Protein AF-A0A7K0A874-F1 (afdb_monomer_lite)

pLDDT: mean 78.58, std 19.66, range [25.02, 97.44]

Secondary structure (DSSP, 8-state):
-PPPPPP---TT-----BSS--GGGEEEPPHHHHHHHHHHHHHH--S-GGGGGSHHHHHHHHHHHHHH-THHHHHHHHHHHHHHSTTSEEEEEEE--SSHHHHHHHHHTTTS-----S--TT--SSPPP-HHHHTSSS-GGGG-SS--TTTTSSS--SEEEEEESS--TTSTT---B--HHHHHHHHHTS-HHHHHHHHSEEEEEPPGGGT--EEEEESB-SS-B---HHHHHHHTTTHHHHTTS-PPPPP---EEEEEEE-S--TTS-PPPPP-

Foldseek 3Di:
DDDDDDPDPPPPPDQPWPLDDDVLQEAEADPVRLVLLVQLLVVLVPDDQVVLQDLVSLVSLLVRSCVSPVCVVVVLVSNVVSLVDPLNEHEYEAHDPPPQSSSQSSSVSNVHRQDFDLPDPPTGSDDDDDLVVCCPDPPNVVVDDDFFAQLLALARDQEDEAEPPDQDPVNSPRDIDDGLVSVVVVLVPDDPVSVCQQQFFAWFWHDVSNVTDTATAHQDDPAAGHDDPVRRVVHVVVVVPRVPDDHGDYGHRYHYYYYYHYPPVVPPPDDDDDD

Structure (mmCIF, N/CA/C/O backbone):
data_AF-A0A7K0A874-F1
#
_entry.id   AF-A0A7K0A874-F1
#
loop_
_atom_site.group_PDB
_atom_site.id
_atom_site.type_symbol
_atom_site.label_atom_id
_atom_site.label_alt_id
_atom_site.label_comp_id
_atom_site.label_asym_id
_atom_site.label_entity_id
_atom_site.label_seq_id
_atom_site.pdbx_PDB_ins_code
_atom_site.Cartn_x
_atom_site.Cartn_y
_atom_site.Cartn_z
_atom_site.occupancy
_atom_site.B_iso_or_equiv
_atom_site.auth_seq_id
_atom_site.auth_comp_id
_atom_site.auth_asym_id
_atom_site.auth_atom_id
_atom_site.pdbx_PDB_model_num
ATOM 1 N N . MET A 1 1 ? 9.079 5.389 -56.183 1.00 40.81 1 MET A N 1
ATOM 2 C CA . MET A 1 1 ? 9.251 4.825 -54.828 1.00 40.81 1 MET A CA 1
ATOM 3 C C . MET A 1 1 ? 8.098 5.329 -53.981 1.00 40.81 1 MET A C 1
ATOM 5 O O . MET A 1 1 ? 8.081 6.505 -53.649 1.00 40.81 1 MET A O 1
ATOM 9 N N . GLY A 1 2 ? 7.078 4.495 -53.772 1.00 34.38 2 GLY A N 1
ATOM 10 C CA . GLY A 1 2 ? 5.911 4.854 -52.966 1.00 34.38 2 GLY A CA 1
ATOM 11 C C . GLY A 1 2 ? 6.242 4.700 -51.488 1.00 34.38 2 GLY A C 1
ATOM 12 O O . GLY A 1 2 ? 6.658 3.626 -51.060 1.00 34.38 2 GLY A O 1
ATOM 13 N N . SER A 1 3 ? 6.103 5.780 -50.728 1.00 35.91 3 SER A N 1
ATOM 14 C CA . SER A 1 3 ? 6.163 5.770 -49.271 1.00 35.91 3 SER A CA 1
ATOM 15 C C . SER A 1 3 ? 5.008 4.926 -48.734 1.00 35.91 3 SER A C 1
ATOM 17 O O . SER A 1 3 ? 3.841 5.229 -48.978 1.00 35.91 3 SER A O 1
ATOM 19 N N . ALA A 1 4 ? 5.338 3.851 -48.017 1.00 35.78 4 ALA A N 1
ATOM 20 C CA . ALA A 1 4 ? 4.345 3.063 -47.303 1.00 35.78 4 ALA A CA 1
ATOM 21 C C . ALA A 1 4 ? 3.602 3.965 -46.295 1.00 35.78 4 ALA A C 1
ATOM 23 O O . ALA A 1 4 ? 4.247 4.775 -45.617 1.00 35.78 4 ALA A O 1
ATOM 24 N N . PRO A 1 5 ? 2.267 3.863 -46.192 1.00 37.59 5 PRO A N 1
ATOM 25 C CA . PRO A 1 5 ? 1.508 4.644 -45.228 1.00 37.59 5 PRO A CA 1
ATOM 26 C C . PRO A 1 5 ? 1.937 4.256 -43.810 1.00 37.59 5 PRO A C 1
ATOM 28 O O . PRO A 1 5 ? 2.033 3.073 -43.477 1.00 37.59 5 PRO A O 1
ATOM 31 N N . ARG A 1 6 ? 2.212 5.262 -42.970 1.00 38.50 6 ARG A N 1
ATOM 32 C CA . ARG A 1 6 ? 2.408 5.045 -41.532 1.00 38.50 6 ARG A CA 1
ATOM 33 C C . ARG A 1 6 ? 1.126 4.429 -40.957 1.00 38.50 6 ARG A C 1
ATOM 35 O O . ARG A 1 6 ? 0.046 4.901 -41.320 1.00 38.50 6 ARG A O 1
ATOM 42 N N . PRO A 1 7 ? 1.222 3.432 -40.061 1.00 39.47 7 PRO A N 1
ATOM 43 C CA . PRO A 1 7 ? 0.064 2.975 -39.313 1.00 39.47 7 PRO A CA 1
ATOM 44 C C . PRO A 1 7 ? -0.534 4.183 -38.590 1.00 39.47 7 PRO A C 1
ATOM 46 O O . PRO A 1 7 ? 0.177 4.899 -37.883 1.00 39.47 7 PRO A O 1
ATOM 49 N N . GLN A 1 8 ? -1.820 4.444 -38.813 1.00 39.00 8 GLN A N 1
ATOM 50 C CA . GLN A 1 8 ? -2.578 5.317 -37.931 1.00 39.00 8 GLN A CA 1
ATOM 51 C C . GLN A 1 8 ? -2.588 4.640 -36.563 1.00 39.00 8 GLN A C 1
ATOM 53 O O . GLN A 1 8 ? -3.232 3.607 -36.389 1.00 39.00 8 GLN A O 1
ATOM 58 N N . ASP A 1 9 ? -1.834 5.198 -35.617 1.00 39.25 9 ASP A N 1
ATOM 59 C CA . ASP A 1 9 ? -2.000 4.883 -34.206 1.00 39.25 9 ASP A CA 1
ATOM 60 C C . ASP A 1 9 ? -3.463 5.157 -33.859 1.00 39.25 9 ASP A C 1
ATOM 62 O O . ASP A 1 9 ? -3.910 6.308 -33.843 1.00 39.25 9 ASP A O 1
ATOM 66 N N . ASP A 1 10 ? -4.216 4.092 -33.599 1.00 41.66 10 ASP A N 1
ATOM 67 C CA . ASP A 1 10 ? -5.545 4.165 -33.009 1.00 41.66 10 ASP A CA 1
ATOM 68 C C . ASP A 1 10 ? -5.386 4.589 -31.539 1.00 41.66 10 ASP A C 1
ATOM 70 O O . ASP A 1 10 ? -5.528 3.818 -30.589 1.00 41.66 10 ASP A O 1
ATOM 74 N N . ALA A 1 11 ? -5.002 5.853 -31.351 1.00 43.19 11 ALA A N 1
ATOM 75 C CA . ALA A 1 11 ? -4.746 6.517 -30.077 1.00 43.19 11 ALA A CA 1
ATOM 76 C C . ALA A 1 11 ? -6.031 6.737 -29.250 1.00 43.19 11 ALA A C 1
ATOM 78 O O . ALA A 1 11 ? -6.044 7.524 -28.304 1.00 43.19 11 ALA A O 1
ATOM 79 N N . SER A 1 12 ? -7.131 6.067 -29.604 1.00 41.56 12 SER A N 1
ATOM 80 C CA . SER A 1 12 ? -8.460 6.302 -29.045 1.00 41.56 12 SER A CA 1
ATOM 81 C C . SER A 1 12 ? -8.854 5.324 -27.932 1.00 41.56 12 SER A C 1
ATOM 83 O O . SER A 1 12 ? -9.765 5.627 -27.155 1.00 41.56 12 SER A O 1
ATOM 85 N N . LYS A 1 13 ? -8.150 4.193 -27.767 1.00 45.38 13 LYS A N 1
ATOM 86 C CA . LYS A 1 13 ? -8.376 3.302 -26.618 1.00 45.38 13 LYS A CA 1
ATOM 87 C C . LYS A 1 13 ? -7.769 3.911 -25.358 1.00 45.38 13 LYS A C 1
ATOM 89 O O . LYS A 1 13 ? -6.614 3.668 -25.010 1.00 45.38 13 LYS A O 1
ATOM 94 N N . LYS A 1 14 ? -8.575 4.727 -24.674 1.00 51.47 14 LYS A N 1
ATOM 95 C CA . LYS A 1 14 ? -8.302 5.200 -23.314 1.00 51.47 14 LYS A CA 1
ATOM 96 C C . LYS A 1 14 ? -7.991 3.987 -22.438 1.00 51.47 14 LYS A C 1
ATOM 98 O O . LYS A 1 14 ? -8.810 3.076 -22.339 1.00 51.47 14 LYS A O 1
ATOM 103 N N . VAL A 1 15 ? -6.814 3.985 -21.817 1.00 53.56 15 VAL A N 1
ATOM 104 C CA . VAL A 1 15 ? -6.467 3.002 -20.785 1.00 53.56 15 VAL A CA 1
ATOM 105 C C . VAL A 1 15 ? -7.538 3.098 -19.691 1.00 53.56 15 VAL A C 1
ATOM 107 O O . VAL A 1 15 ? -7.805 4.216 -19.234 1.00 53.56 15 VAL A O 1
ATOM 110 N N . PRO A 1 16 ? -8.187 1.990 -19.292 1.00 55.62 16 PRO A N 1
ATOM 111 C CA . PRO A 1 16 ? -9.189 2.016 -18.239 1.00 55.62 16 PRO A CA 1
ATOM 112 C C . PRO A 1 16 ? -8.490 2.285 -16.905 1.00 55.62 16 PRO A C 1
ATOM 114 O O . PRO A 1 16 ? -8.049 1.375 -16.210 1.00 55.62 16 PRO A O 1
ATOM 117 N N . VAL A 1 17 ? -8.352 3.561 -16.553 1.00 58.50 17 VAL A N 1
ATOM 118 C CA . VAL A 1 17 ? -7.955 3.954 -15.203 1.00 58.50 17 VAL A CA 1
ATOM 119 C C . VAL A 1 17 ? -9.124 3.620 -14.286 1.00 58.50 17 VAL A C 1
ATOM 121 O O . VAL A 1 17 ? -10.239 4.113 -14.477 1.00 58.50 17 VAL A O 1
ATOM 124 N N . VAL A 1 18 ? -8.883 2.765 -13.296 1.00 59.50 18 VAL A N 1
ATOM 125 C CA . VAL A 1 18 ? -9.916 2.361 -12.346 1.00 59.50 18 VAL A CA 1
ATOM 126 C C . VAL A 1 18 ? -10.142 3.521 -11.379 1.00 59.50 18 VAL A C 1
ATOM 128 O O . VAL A 1 18 ? -9.314 3.820 -10.520 1.00 59.50 18 VAL A O 1
ATOM 131 N N . HIS A 1 19 ? -11.269 4.217 -11.546 1.00 64.25 19 HIS A N 1
ATOM 132 C CA . HIS A 1 19 ? -11.675 5.325 -10.671 1.00 64.25 19 HIS A CA 1
ATOM 133 C C . HIS A 1 19 ? -12.439 4.855 -9.424 1.00 64.25 19 HIS A C 1
ATOM 135 O O . HIS A 1 19 ? -12.583 5.610 -8.462 1.00 64.25 19 HIS A O 1
ATOM 141 N N . SER A 1 20 ? -12.911 3.609 -9.430 1.00 70.56 20 SER A N 1
ATOM 142 C CA . SER A 1 20 ? -13.610 2.964 -8.324 1.00 70.56 20 SER A CA 1
ATOM 143 C C . SER A 1 20 ? -13.228 1.490 -8.261 1.00 70.56 20 SER A C 1
ATOM 145 O O . SER A 1 20 ? -13.292 0.773 -9.255 1.00 70.56 20 SER A O 1
ATOM 147 N N . LEU A 1 21 ? -12.826 1.032 -7.078 1.00 81.88 21 LEU A N 1
ATOM 148 C CA . LEU A 1 21 ? -12.574 -0.386 -6.849 1.00 81.88 21 LEU A CA 1
ATOM 149 C C . LEU A 1 21 ? -13.895 -1.176 -6.867 1.00 81.88 21 LEU A C 1
ATOM 151 O O . LEU A 1 21 ? -14.927 -0.634 -6.451 1.00 81.88 21 LEU A O 1
ATOM 155 N N . PRO A 1 22 ? -13.882 -2.449 -7.307 1.00 87.12 22 PRO A N 1
ATOM 156 C CA . PRO A 1 22 ? -15.053 -3.313 -7.205 1.00 87.12 22 PRO A CA 1
ATOM 157 C C . PRO A 1 22 ? -15.471 -3.483 -5.738 1.00 87.12 22 PRO A C 1
ATOM 159 O O . PRO A 1 22 ? -14.654 -3.366 -4.825 1.00 87.12 22 PRO A O 1
ATOM 162 N N . CYS A 1 23 ? -16.744 -3.791 -5.481 1.00 87.44 23 CYS A N 1
ATOM 163 C CA . CYS A 1 23 ? -17.243 -3.977 -4.110 1.00 87.44 23 CYS A CA 1
ATOM 164 C C . CYS A 1 23 ? -16.519 -5.109 -3.355 1.00 87.44 23 CYS A C 1
ATOM 166 O O . CYS A 1 23 ? -16.387 -5.053 -2.133 1.00 87.44 23 CYS A O 1
ATOM 168 N N . THR A 1 24 ? -15.987 -6.096 -4.080 1.00 90.25 24 THR A N 1
ATOM 169 C CA . THR A 1 24 ? -15.139 -7.175 -3.552 1.00 90.25 24 THR A CA 1
ATOM 170 C C . THR A 1 24 ? -13.828 -6.658 -2.955 1.00 90.25 24 THR A C 1
ATOM 172 O O . THR A 1 24 ? -13.325 -7.237 -1.997 1.00 90.25 24 THR A O 1
ATOM 175 N N . ALA A 1 25 ? -13.335 -5.510 -3.412 1.00 92.12 25 ALA A N 1
ATOM 176 C CA . ALA A 1 25 ? -12.161 -4.827 -2.879 1.00 92.12 25 ALA A CA 1
ATOM 177 C C . ALA A 1 25 ? -12.503 -3.803 -1.778 1.00 92.12 25 ALA A C 1
ATOM 179 O O . ALA A 1 25 ? -11.631 -3.066 -1.329 1.00 92.12 25 ALA A O 1
ATOM 180 N N . VAL A 1 26 ? -13.755 -3.718 -1.310 1.00 94.38 26 VAL A N 1
ATOM 181 C CA . VAL A 1 26 ? -14.154 -2.784 -0.243 1.00 94.38 26 VAL A CA 1
ATOM 182 C C . VAL A 1 26 ? -14.598 -3.543 1.005 1.00 94.38 26 VAL A C 1
ATOM 184 O O . VAL A 1 26 ? -15.568 -4.301 0.980 1.00 94.38 26 VAL A O 1
ATOM 187 N N . ARG A 1 27 ? -13.932 -3.280 2.134 1.00 95.62 27 ARG A N 1
ATOM 188 C CA . ARG A 1 27 ? -14.343 -3.727 3.469 1.00 95.62 27 ARG A CA 1
ATOM 189 C C . ARG A 1 27 ? -14.958 -2.560 4.233 1.00 95.62 27 ARG A C 1
ATOM 191 O O . ARG A 1 27 ? -14.265 -1.637 4.652 1.00 95.62 27 ARG A O 1
ATOM 198 N N . LEU A 1 28 ? -16.275 -2.611 4.420 1.00 96.06 28 LEU A N 1
ATOM 199 C CA . LEU A 1 28 ? -17.013 -1.643 5.233 1.00 96.06 28 LEU A CA 1
ATOM 200 C C . LEU A 1 28 ? -16.916 -2.015 6.705 1.00 96.06 28 LEU A C 1
ATOM 202 O O . LEU A 1 28 ? -17.319 -3.114 7.057 1.00 96.06 28 LEU A O 1
ATOM 206 N N . VAL A 1 29 ? -16.426 -1.112 7.541 1.00 95.94 29 VAL A N 1
ATOM 207 C CA . VAL A 1 29 ? -16.307 -1.255 8.994 1.00 95.94 29 VAL A CA 1
ATOM 208 C C . VAL A 1 29 ? -17.512 -0.596 9.657 1.00 95.94 29 VAL A C 1
ATOM 210 O O . VAL A 1 29 ? -17.833 0.561 9.379 1.00 95.94 29 VAL A O 1
ATOM 213 N N . SER A 1 30 ? -18.202 -1.340 10.518 1.00 96.56 30 SER A N 1
ATOM 214 C CA . SER A 1 30 ? -19.330 -0.818 11.293 1.00 96.56 30 SER A CA 1
ATOM 215 C C . SER A 1 30 ? -18.863 0.162 12.383 1.00 96.56 30 SER A C 1
ATOM 217 O O . SER A 1 30 ? -17.713 0.094 12.813 1.00 96.56 30 SER A O 1
ATOM 219 N N . PRO A 1 31 ? -19.734 1.040 12.914 1.00 96.12 31 PRO A N 1
ATOM 220 C CA . PRO A 1 31 ? -19.351 1.956 13.996 1.00 96.12 31 PRO A CA 1
ATOM 221 C C . PRO A 1 31 ? -18.815 1.261 15.260 1.00 96.12 31 PRO A C 1
ATOM 223 O O . PRO A 1 31 ? -17.910 1.778 15.916 1.00 96.12 31 PRO A O 1
ATOM 226 N N . ALA A 1 32 ? -19.352 0.080 15.589 1.00 96.81 32 ALA A N 1
ATOM 227 C CA . ALA A 1 32 ? -18.889 -0.722 16.719 1.00 96.81 32 ALA A CA 1
ATOM 228 C C . ALA A 1 32 ? -17.480 -1.283 16.471 1.00 96.81 32 ALA A C 1
ATOM 230 O O . ALA A 1 32 ? -16.611 -1.157 17.329 1.00 96.81 32 ALA A O 1
ATOM 231 N N . GLU A 1 33 ? -17.224 -1.830 15.278 1.00 96.69 33 GLU A N 1
ATOM 232 C CA . GLU A 1 33 ? -15.880 -2.276 14.887 1.00 96.69 33 GLU A CA 1
ATOM 233 C C . GLU A 1 33 ? -14.895 -1.103 14.826 1.00 96.69 33 GLU A C 1
ATOM 235 O O . GLU A 1 33 ? -13.772 -1.229 15.292 1.00 96.69 33 GLU A O 1
ATOM 240 N N . ALA A 1 34 ? -15.306 0.054 14.303 1.00 96.00 34 ALA A N 1
ATOM 241 C CA . ALA A 1 34 ? -14.461 1.243 14.218 1.00 96.00 34 ALA A CA 1
ATOM 242 C C . ALA A 1 34 ? -14.023 1.740 15.602 1.00 96.00 34 ALA A C 1
ATOM 244 O O . ALA A 1 34 ? -12.874 2.140 15.786 1.00 96.00 34 ALA A O 1
ATOM 245 N N . THR A 1 35 ? -14.941 1.685 16.570 1.00 96.50 35 THR A N 1
ATOM 246 C CA . THR A 1 35 ? -14.675 1.981 17.981 1.00 96.50 35 THR A CA 1
ATOM 247 C C . THR A 1 35 ? -13.703 0.963 18.575 1.00 96.50 35 THR A C 1
ATOM 249 O O . THR A 1 35 ? -12.685 1.355 19.135 1.00 96.50 35 THR A O 1
ATOM 252 N N . ALA A 1 36 ? -13.947 -0.334 18.365 1.00 96.94 36 ALA A N 1
ATOM 253 C CA . ALA A 1 36 ? -13.079 -1.398 18.866 1.00 96.94 36 ALA A CA 1
ATOM 254 C C . ALA A 1 36 ? -11.660 -1.349 18.269 1.00 96.94 36 ALA A C 1
ATOM 256 O O . ALA A 1 36 ? -10.686 -1.510 18.999 1.00 96.94 36 ALA A O 1
ATOM 257 N N . VAL A 1 37 ? -11.529 -1.068 16.965 1.00 96.00 37 VAL A N 1
ATOM 258 C CA . VAL A 1 37 ? -10.237 -0.847 16.291 1.00 96.00 37 VAL A CA 1
ATOM 259 C C . VAL A 1 37 ? -9.490 0.301 16.951 1.00 96.00 37 VAL A C 1
ATOM 261 O O . VAL A 1 37 ? -8.326 0.144 17.309 1.00 96.00 37 VAL A O 1
ATOM 264 N N . ARG A 1 38 ? -10.152 1.449 17.127 1.00 96.31 38 ARG A N 1
ATOM 265 C CA . ARG A 1 38 ? -9.536 2.615 17.759 1.00 96.31 38 ARG A CA 1
ATOM 266 C C . ARG A 1 38 ? -9.059 2.283 19.173 1.00 96.31 38 ARG A C 1
ATOM 268 O O . ARG A 1 38 ? -7.917 2.586 19.501 1.00 96.31 38 ARG A O 1
ATOM 275 N N . ASP A 1 39 ? -9.910 1.671 19.990 1.00 96.94 39 ASP A N 1
ATOM 276 C CA . ASP A 1 39 ? -9.607 1.393 21.396 1.00 96.94 39 ASP A CA 1
ATOM 277 C C . ASP A 1 39 ? -8.464 0.367 21.528 1.00 96.94 39 ASP A C 1
ATOM 279 O O . ASP A 1 39 ? -7.559 0.538 22.350 1.00 96.94 39 ASP A O 1
ATOM 283 N N . ALA A 1 40 ? -8.438 -0.653 20.663 1.00 97.12 40 ALA A N 1
ATOM 284 C CA . ALA A 1 40 ? -7.335 -1.609 20.579 1.00 97.12 40 ALA A CA 1
ATOM 285 C C . ALA A 1 40 ? -6.018 -0.936 20.162 1.00 97.12 40 ALA A C 1
ATOM 287 O O . ALA A 1 40 ? -4.989 -1.145 20.806 1.00 97.12 40 ALA A O 1
ATOM 288 N N . VAL A 1 41 ? -6.044 -0.081 19.132 1.00 96.62 41 VAL A N 1
ATOM 289 C CA . VAL A 1 41 ? -4.867 0.682 18.686 1.00 96.62 41 VAL A CA 1
ATOM 290 C C . VAL A 1 41 ? -4.367 1.597 19.799 1.00 96.62 41 VAL A C 1
ATOM 292 O O . VAL A 1 41 ? -3.177 1.587 20.082 1.00 96.62 41 VAL A O 1
ATOM 295 N N . ALA A 1 42 ? -5.247 2.338 20.474 1.00 95.50 42 ALA A N 1
ATOM 296 C CA . ALA A 1 42 ? -4.865 3.221 21.578 1.00 95.50 42 ALA A CA 1
ATOM 297 C C . ALA A 1 42 ? -4.245 2.457 22.763 1.00 95.50 42 ALA A C 1
ATOM 299 O O . ALA A 1 42 ? -3.371 2.983 23.447 1.00 95.50 42 ALA A O 1
ATOM 300 N N . THR A 1 43 ? -4.675 1.213 22.986 1.00 95.94 43 THR A N 1
ATOM 301 C CA . THR A 1 43 ? -4.140 0.343 24.042 1.00 95.94 43 THR A CA 1
ATOM 302 C C . THR A 1 43 ? -2.737 -0.170 23.708 1.00 95.94 43 THR A C 1
ATOM 304 O O . THR A 1 43 ? -1.871 -0.216 24.579 1.00 95.94 43 THR A O 1
ATOM 307 N N . VAL A 1 44 ? -2.501 -0.572 22.456 1.00 95.81 44 VAL A N 1
ATOM 308 C CA . VAL A 1 44 ? -1.242 -1.211 22.033 1.00 95.81 44 VAL A CA 1
ATOM 309 C C . VAL A 1 44 ? -0.188 -0.183 21.610 1.00 95.81 44 VAL A C 1
ATOM 311 O O . VAL A 1 44 ? 1.002 -0.344 21.894 1.00 95.81 44 VAL A O 1
ATOM 314 N N . MET A 1 45 ? -0.608 0.893 20.947 1.00 94.50 45 MET A N 1
ATOM 315 C CA . MET A 1 45 ? 0.284 1.871 20.329 1.00 94.50 45 MET A CA 1
ATOM 316 C C . MET A 1 45 ? 0.614 3.013 21.292 1.00 94.50 45 MET A C 1
ATOM 318 O O . MET A 1 45 ? 0.010 4.082 21.259 1.00 94.50 45 MET A O 1
ATOM 322 N N . THR A 1 46 ? 1.578 2.769 22.180 1.00 90.56 46 THR A N 1
ATOM 323 C CA . THR A 1 46 ? 1.949 3.692 23.271 1.00 90.56 46 THR A CA 1
ATOM 324 C C . THR A 1 46 ? 3.204 4.524 22.997 1.00 90.56 46 THR A C 1
ATOM 326 O O . THR A 1 46 ? 3.623 5.309 23.850 1.00 90.56 46 THR A O 1
ATOM 329 N N . LYS A 1 47 ? 3.837 4.344 21.836 1.00 90.62 47 LYS A N 1
ATOM 330 C CA . LYS A 1 47 ? 5.105 4.981 21.455 1.00 90.62 47 LYS A CA 1
ATOM 331 C C . LYS A 1 47 ? 4.945 5.833 20.203 1.00 90.62 47 LYS A C 1
ATOM 333 O O . LYS A 1 47 ? 3.952 5.693 19.505 1.00 90.62 47 LYS A O 1
ATOM 338 N N . GLY A 1 48 ? 5.926 6.696 19.935 1.00 86.38 48 GLY A N 1
ATOM 339 C CA . GLY A 1 48 ? 6.013 7.410 18.658 1.00 86.38 48 GLY A CA 1
ATOM 340 C C . GLY A 1 48 ? 6.249 6.450 17.489 1.00 86.38 48 GLY A C 1
ATOM 341 O O . GLY A 1 48 ? 6.704 5.326 17.686 1.00 86.38 48 GLY A O 1
ATOM 342 N N . ASP A 1 49 ? 5.952 6.898 16.274 1.00 82.56 49 ASP A N 1
ATOM 343 C CA . ASP A 1 49 ? 6.087 6.113 15.043 1.00 82.56 49 ASP A CA 1
ATOM 344 C C . ASP A 1 49 ? 7.525 5.623 14.793 1.00 82.56 49 ASP A C 1
ATOM 346 O O . ASP A 1 49 ? 7.715 4.486 14.369 1.00 82.56 49 ASP A O 1
ATOM 350 N N . GLU A 1 50 ? 8.538 6.424 15.128 1.00 83.56 50 GLU A N 1
ATOM 351 C CA . GLU A 1 50 ? 9.958 6.067 14.964 1.00 83.56 50 GLU A CA 1
ATOM 352 C C . GLU A 1 50 ? 10.371 4.786 15.706 1.00 83.56 50 GLU A C 1
ATOM 354 O O . GLU A 1 50 ? 11.195 4.020 15.206 1.00 83.56 50 GLU A O 1
ATOM 359 N N . GLU A 1 51 ? 9.774 4.520 16.870 1.00 89.62 51 GLU A N 1
ATOM 360 C CA . GLU A 1 51 ? 10.049 3.327 17.687 1.00 89.62 51 GLU A CA 1
ATOM 361 C C . GLU A 1 51 ? 9.590 2.040 16.992 1.00 89.62 51 GLU A C 1
ATOM 363 O O . GLU A 1 51 ? 10.086 0.952 17.280 1.00 89.62 51 GLU A O 1
ATOM 368 N N . TYR A 1 52 ? 8.664 2.150 16.039 1.00 90.44 52 TYR A N 1
ATOM 369 C CA . TYR A 1 52 ? 8.195 1.020 15.247 1.00 90.44 52 TYR A CA 1
ATOM 370 C C . TYR A 1 52 ? 9.105 0.712 14.056 1.00 90.44 52 TYR A C 1
ATOM 372 O O . TYR A 1 52 ? 8.763 -0.156 13.264 1.00 90.44 52 TYR A O 1
ATOM 380 N N . ARG A 1 53 ? 10.284 1.342 13.938 1.00 89.94 53 ARG A N 1
ATOM 381 C CA . ARG A 1 53 ? 11.379 0.831 13.090 1.00 89.94 53 ARG A CA 1
ATOM 382 C C . ARG A 1 53 ? 11.989 -0.465 13.643 1.00 89.94 53 ARG A C 1
ATOM 384 O O . ARG A 1 53 ? 12.624 -1.201 12.894 1.00 89.94 53 ARG A O 1
ATOM 391 N N . ASP A 1 54 ? 11.822 -0.737 14.938 1.00 91.94 54 ASP A N 1
ATOM 392 C CA . ASP A 1 54 ? 12.277 -1.977 15.569 1.00 91.94 54 ASP A CA 1
ATOM 393 C C . ASP A 1 54 ? 11.319 -3.140 15.256 1.00 91.94 54 ASP A C 1
ATOM 395 O O . ASP A 1 54 ? 10.144 -3.126 15.634 1.00 91.94 54 ASP A O 1
ATOM 399 N N . LEU A 1 55 ? 11.839 -4.184 14.605 1.00 92.44 55 LEU A N 1
ATOM 400 C CA . LEU A 1 55 ? 11.085 -5.393 14.264 1.00 92.44 55 LEU A CA 1
ATOM 401 C C . LEU A 1 55 ? 10.538 -6.119 15.499 1.00 92.44 55 LEU A C 1
ATOM 403 O O . LEU A 1 55 ? 9.435 -6.666 15.448 1.00 92.44 55 LEU A O 1
ATOM 407 N N . ALA A 1 56 ? 11.251 -6.098 16.630 1.00 94.44 56 ALA A N 1
ATOM 408 C CA . ALA A 1 56 ? 10.756 -6.699 17.867 1.00 94.44 56 ALA A CA 1
ATOM 409 C C . ALA A 1 56 ? 9.490 -5.981 18.351 1.00 94.44 56 ALA A C 1
ATOM 411 O O . ALA A 1 56 ? 8.524 -6.618 18.783 1.00 94.44 56 ALA A O 1
ATOM 412 N N . ARG A 1 57 ? 9.461 -4.652 18.206 1.00 94.62 57 ARG A N 1
ATOM 413 C CA . ARG A 1 57 ? 8.293 -3.838 18.536 1.00 94.62 57 ARG A CA 1
ATOM 414 C C . ARG A 1 57 ? 7.140 -4.085 17.566 1.00 94.62 57 ARG A C 1
ATOM 416 O O . ARG A 1 57 ? 6.003 -4.218 18.015 1.00 94.62 57 ARG A O 1
ATOM 423 N N . GLN A 1 58 ? 7.402 -4.187 16.265 1.00 94.62 58 GLN A N 1
ATOM 424 C CA . GLN A 1 58 ? 6.366 -4.545 15.287 1.00 94.62 58 GLN A CA 1
ATOM 425 C C . GLN A 1 58 ? 5.749 -5.920 15.599 1.00 94.62 58 GLN A C 1
ATOM 427 O O . GLN A 1 58 ? 4.524 -6.061 15.607 1.00 94.62 58 GLN A O 1
ATOM 432 N N . GLY A 1 59 ? 6.579 -6.909 15.950 1.00 93.88 59 GLY A N 1
ATOM 433 C CA . GLY A 1 59 ? 6.126 -8.237 16.373 1.00 93.88 59 GLY A CA 1
ATOM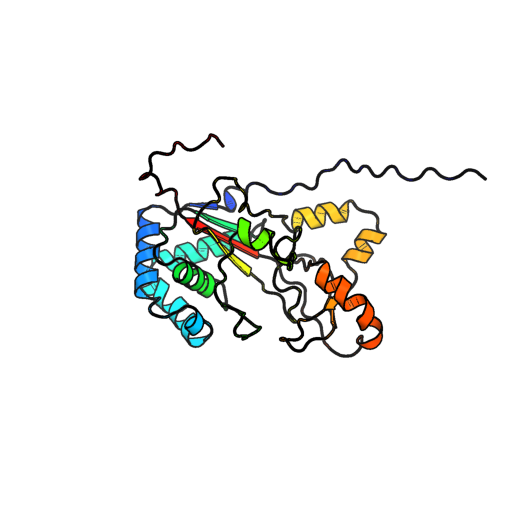 434 C C . GLY A 1 59 ? 5.286 -8.211 17.654 1.00 93.88 59 GLY A C 1
ATOM 435 O O . GLY A 1 59 ? 4.291 -8.931 17.766 1.00 93.88 59 GLY A O 1
ATOM 436 N N . GLU A 1 60 ? 5.624 -7.344 18.612 1.00 95.06 60 GLU A N 1
ATOM 437 C CA . GLU A 1 60 ? 4.803 -7.117 19.803 1.00 95.06 60 GLU A CA 1
ATOM 438 C C . GLU A 1 60 ? 3.418 -6.565 19.435 1.00 95.06 60 GLU A C 1
ATOM 440 O O . GLU A 1 60 ? 2.410 -7.086 19.916 1.00 95.06 60 GLU A O 1
ATOM 445 N N . VAL A 1 61 ? 3.354 -5.568 18.548 1.00 95.38 61 VAL A N 1
ATOM 446 C CA . VAL A 1 61 ? 2.095 -4.983 18.058 1.00 95.38 61 VAL A CA 1
ATOM 447 C C . VAL A 1 61 ? 1.219 -6.045 17.395 1.00 95.38 61 VAL A C 1
ATOM 449 O O . VAL A 1 61 ? 0.059 -6.209 17.782 1.00 95.38 61 VAL A O 1
ATOM 452 N N . ALA A 1 62 ? 1.781 -6.815 16.460 1.00 93.25 62 ALA A N 1
ATOM 453 C CA . ALA A 1 62 ? 1.069 -7.877 15.748 1.00 93.25 62 ALA A CA 1
ATOM 454 C C . ALA A 1 62 ? 0.509 -8.951 16.699 1.00 93.25 62 ALA A C 1
ATOM 456 O O . ALA A 1 62 ? -0.581 -9.480 16.475 1.00 93.25 62 ALA A O 1
ATOM 457 N N . ARG A 1 63 ? 1.216 -9.243 17.799 1.00 94.44 63 ARG A N 1
ATOM 458 C CA . ARG A 1 63 ? 0.770 -10.189 18.833 1.00 94.44 63 ARG A CA 1
ATOM 459 C C . ARG A 1 63 ? -0.295 -9.602 19.763 1.00 94.44 63 ARG A C 1
ATOM 461 O O . ARG A 1 63 ? -1.208 -10.320 20.170 1.00 94.44 63 ARG A O 1
ATOM 468 N N . LEU A 1 64 ? -0.166 -8.336 20.158 1.00 96.69 64 LEU A N 1
ATOM 469 C CA . LEU A 1 64 ? -1.030 -7.716 21.166 1.00 96.69 64 LEU A CA 1
ATOM 470 C C . LEU A 1 64 ? -2.384 -7.264 20.612 1.00 96.69 64 LEU A C 1
ATOM 472 O O . LEU A 1 64 ? -3.370 -7.313 21.344 1.00 96.69 64 LEU A O 1
ATOM 476 N N . LEU A 1 65 ? -2.469 -6.864 19.343 1.00 96.69 65 LEU A N 1
ATOM 477 C CA . LEU A 1 65 ? -3.721 -6.375 18.753 1.00 96.69 65 LEU A CA 1
ATOM 478 C C . LEU A 1 65 ? -4.860 -7.418 18.766 1.00 96.69 65 LEU A C 1
ATOM 480 O O . LEU A 1 65 ? -5.950 -7.075 19.229 1.00 96.69 65 LEU A O 1
ATOM 484 N N . PRO A 1 66 ? -4.640 -8.695 18.384 1.00 96.00 66 PRO A N 1
ATOM 485 C CA . PRO A 1 66 ? -5.640 -9.754 18.553 1.00 96.00 66 PRO A CA 1
ATOM 486 C C . PRO A 1 66 ? -6.086 -9.981 20.000 1.00 96.00 66 PRO A C 1
ATOM 488 O O . PRO A 1 66 ? -7.240 -10.331 20.240 1.00 96.00 66 PRO A O 1
ATOM 491 N N . ALA A 1 67 ? -5.182 -9.792 20.967 1.00 95.88 67 ALA A N 1
ATOM 492 C CA . ALA A 1 67 ? -5.502 -9.930 22.385 1.00 95.88 67 ALA A CA 1
ATOM 493 C C . ALA A 1 67 ? -6.319 -8.736 22.906 1.00 95.88 67 ALA A C 1
ATOM 495 O O . ALA A 1 67 ? -7.213 -8.921 23.728 1.00 95.88 67 ALA A O 1
ATOM 496 N N . ALA A 1 68 ? -6.040 -7.527 22.408 1.00 96.88 68 ALA A N 1
ATOM 497 C CA . ALA A 1 68 ? -6.789 -6.316 22.736 1.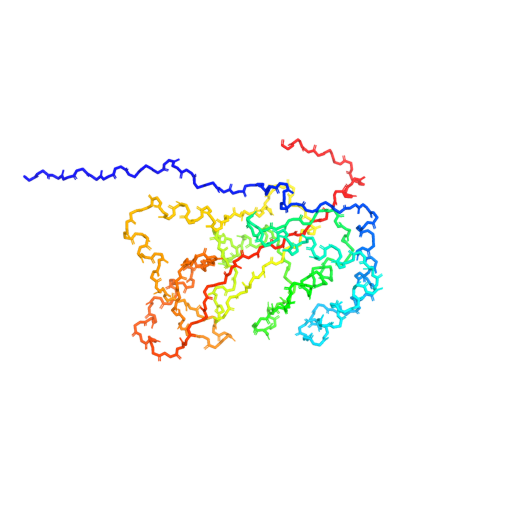00 96.88 68 ALA A CA 1
ATOM 498 C C . ALA A 1 68 ? -8.200 -6.328 22.126 1.00 96.88 68 ALA A C 1
ATOM 500 O O . ALA A 1 68 ? -9.151 -5.859 22.749 1.00 96.88 68 ALA A O 1
ATOM 501 N N . TRP A 1 69 ? -8.356 -6.893 20.927 1.00 97.44 69 TRP A N 1
ATOM 502 C CA . TRP A 1 69 ? -9.657 -7.099 20.302 1.00 97.44 69 TRP A CA 1
ATOM 503 C C . TRP A 1 69 ? -9.649 -8.343 19.397 1.00 97.44 69 TRP A C 1
ATOM 505 O O . TRP A 1 69 ? -9.059 -8.306 18.317 1.00 97.44 69 TRP A O 1
ATOM 515 N N . PRO A 1 70 ? -10.371 -9.427 19.752 1.00 94.06 70 PRO A N 1
ATOM 516 C CA . PRO A 1 70 ? -10.399 -10.656 18.949 1.00 94.06 70 PRO A CA 1
ATOM 517 C C . PRO A 1 70 ? -10.887 -10.471 17.504 1.00 94.06 70 PRO A C 1
ATOM 519 O O . PRO A 1 70 ? -10.509 -11.232 16.614 1.00 94.06 70 PRO A O 1
ATOM 522 N N . GLY A 1 71 ? -11.705 -9.442 17.245 1.00 96.75 71 GLY A N 1
ATOM 523 C CA . GLY A 1 71 ? -12.151 -9.098 15.892 1.00 96.75 71 GLY A CA 1
ATOM 524 C C . GLY A 1 71 ? -11.027 -8.589 14.982 1.00 96.75 71 GLY A C 1
ATOM 525 O O . GLY A 1 71 ? -11.194 -8.590 13.763 1.00 96.75 71 GLY A O 1
ATOM 526 N N . TRP A 1 72 ? -9.866 -8.233 15.541 1.00 96.31 72 TRP A N 1
ATOM 527 C CA . TRP A 1 72 ? -8.696 -7.798 14.784 1.00 96.31 72 TRP A CA 1
ATOM 528 C C . TRP A 1 72 ? -8.228 -8.870 13.798 1.00 96.31 72 TRP A C 1
ATOM 530 O O . TRP A 1 72 ? -8.060 -8.591 12.613 1.00 96.31 72 TRP A O 1
ATOM 540 N N . SER A 1 73 ? -8.106 -10.121 14.251 1.00 96.06 73 SER A N 1
ATOM 541 C CA . SER A 1 73 ? -7.697 -11.243 13.397 1.00 96.06 73 SER A CA 1
ATOM 542 C C . SER A 1 73 ? -8.676 -11.478 12.246 1.00 96.06 73 SER A C 1
ATOM 544 O O . SER A 1 73 ? -8.263 -11.798 11.135 1.00 96.06 73 SER A O 1
ATOM 546 N N . VAL A 1 74 ? -9.976 -11.281 12.490 1.00 96.56 74 VAL A N 1
ATOM 547 C CA . VAL A 1 74 ? -11.018 -11.408 11.458 1.00 96.56 74 VAL A CA 1
ATOM 548 C C . VAL A 1 74 ? -10.900 -10.285 10.429 1.00 96.56 74 VAL A C 1
ATOM 550 O O . VAL A 1 74 ? -11.013 -10.542 9.230 1.00 96.56 74 VAL A O 1
ATOM 553 N N . LEU A 1 75 ? -10.646 -9.051 10.876 1.00 96.12 75 LEU A N 1
ATOM 554 C CA . LEU A 1 75 ? -10.407 -7.914 9.990 1.00 96.12 75 LEU A CA 1
ATOM 555 C C . LEU A 1 75 ? -9.174 -8.152 9.109 1.00 96.12 75 LEU A C 1
ATOM 557 O O . LEU A 1 75 ? -9.273 -8.017 7.892 1.00 96.12 75 LEU A O 1
ATOM 561 N N . VAL A 1 76 ? -8.043 -8.544 9.701 1.00 95.38 76 VAL A N 1
ATOM 562 C CA . VAL A 1 76 ? -6.792 -8.812 8.972 1.00 95.38 76 VAL A CA 1
ATOM 563 C C . VAL A 1 76 ? -6.977 -9.940 7.959 1.00 95.38 76 VAL A C 1
ATOM 565 O O . VAL A 1 76 ? -6.626 -9.762 6.796 1.00 95.38 76 VAL A O 1
ATOM 568 N N . ALA A 1 77 ? -7.593 -11.057 8.354 1.00 96.00 77 ALA A N 1
ATOM 569 C CA . ALA A 1 77 ? -7.839 -12.182 7.453 1.00 96.00 77 ALA A CA 1
ATOM 570 C C . ALA A 1 77 ? -8.764 -11.807 6.280 1.00 96.00 77 ALA A C 1
ATOM 572 O O . ALA A 1 77 ? -8.528 -12.224 5.145 1.00 96.00 77 ALA A O 1
ATOM 573 N N . ASP A 1 78 ? -9.802 -10.995 6.519 1.00 96.75 78 ASP A N 1
ATOM 574 C CA . ASP A 1 78 ? -10.674 -10.501 5.446 1.00 96.75 78 ASP A CA 1
ATOM 575 C C . ASP A 1 78 ? -9.911 -9.599 4.468 1.00 96.75 78 ASP A C 1
ATOM 577 O O . ASP A 1 78 ? -10.070 -9.728 3.255 1.00 96.75 78 ASP A O 1
ATOM 581 N N . VAL A 1 79 ? -9.054 -8.716 4.985 1.00 95.88 79 VAL A N 1
ATOM 582 C CA . VAL A 1 79 ? -8.210 -7.837 4.169 1.00 95.88 79 VAL A CA 1
ATOM 583 C C . VAL A 1 79 ? -7.204 -8.651 3.349 1.00 95.88 79 VAL A C 1
ATOM 585 O O . VAL A 1 79 ? -7.138 -8.458 2.139 1.00 95.88 79 VAL A O 1
ATOM 588 N N . GLN A 1 80 ? -6.488 -9.603 3.957 1.00 95.12 80 GLN A N 1
ATOM 589 C CA . GLN A 1 80 ? -5.533 -10.481 3.263 1.00 95.12 80 GLN A CA 1
ATOM 590 C C . GLN A 1 80 ? -6.193 -11.258 2.123 1.00 95.12 80 GLN A C 1
ATOM 592 O O . GLN A 1 80 ? -5.675 -11.282 1.010 1.00 95.12 80 GLN A O 1
ATOM 597 N N . ARG A 1 81 ? -7.370 -11.840 2.374 1.00 95.56 81 ARG A N 1
ATOM 598 C CA . ARG A 1 81 ? -8.135 -12.551 1.345 1.00 95.56 81 ARG A CA 1
ATOM 599 C C . ARG A 1 81 ? -8.479 -11.644 0.164 1.00 95.56 81 ARG A C 1
ATOM 601 O O . ARG A 1 81 ? -8.325 -12.060 -0.972 1.00 95.56 81 ARG A O 1
ATOM 608 N N . ARG A 1 82 ? -8.905 -10.404 0.418 1.00 94.62 82 ARG A N 1
ATOM 609 C CA . ARG A 1 82 ? -9.236 -9.443 -0.650 1.00 94.62 82 ARG A CA 1
ATOM 610 C C . ARG A 1 82 ? -8.009 -8.975 -1.428 1.00 94.62 82 ARG A C 1
ATOM 612 O O . ARG A 1 82 ? -8.131 -8.718 -2.615 1.00 94.62 82 ARG A O 1
ATOM 619 N N . LEU A 1 83 ? -6.850 -8.858 -0.776 1.00 92.12 83 LEU A N 1
ATOM 620 C CA . LEU A 1 83 ? -5.583 -8.524 -1.440 1.00 92.12 83 LEU A CA 1
ATOM 621 C C . LEU A 1 83 ? -5.074 -9.658 -2.341 1.00 92.12 83 LEU A C 1
ATOM 623 O O . LEU A 1 83 ? -4.404 -9.398 -3.340 1.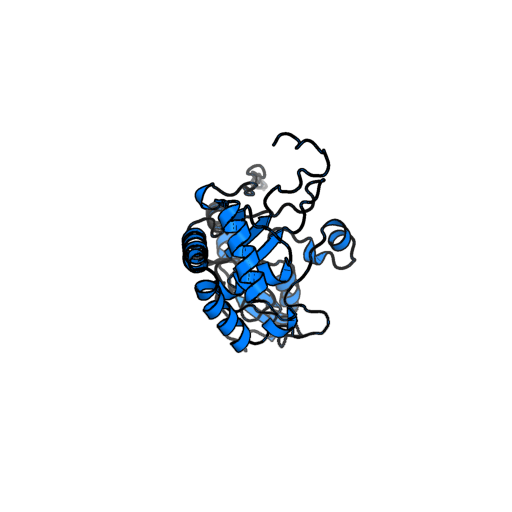00 92.12 83 LEU A O 1
ATOM 627 N N . ALA A 1 84 ? -5.391 -10.911 -2.004 1.00 91.12 84 ALA A N 1
ATOM 628 C CA . ALA A 1 84 ? -5.006 -12.066 -2.808 1.00 91.12 84 ALA A CA 1
ATOM 629 C C . ALA A 1 84 ? -5.698 -12.096 -4.183 1.00 91.12 84 ALA A C 1
ATOM 631 O O . ALA A 1 84 ? -5.128 -12.640 -5.128 1.00 91.12 84 ALA A O 1
ATOM 632 N N . ASP A 1 85 ? -6.870 -11.468 -4.301 1.00 89.44 85 ASP A N 1
ATOM 633 C CA . ASP A 1 85 ? -7.669 -11.414 -5.523 1.00 89.44 85 ASP A CA 1
ATOM 634 C C . ASP A 1 85 ? -7.448 -10.105 -6.298 1.00 89.44 85 ASP A C 1
ATOM 636 O O . ASP A 1 85 ? -7.170 -9.053 -5.716 1.00 89.44 85 ASP A O 1
ATOM 640 N N . ALA A 1 86 ? -7.635 -10.145 -7.621 1.00 85.50 86 ALA A N 1
ATOM 641 C CA . ALA A 1 86 ? -7.672 -8.946 -8.456 1.00 85.50 86 ALA A CA 1
ATOM 642 C C . ALA A 1 86 ? -8.710 -7.940 -7.903 1.00 85.50 86 ALA A C 1
ATOM 644 O O . ALA A 1 86 ? -9.839 -8.331 -7.577 1.00 85.50 86 ALA A O 1
ATOM 645 N N . PRO A 1 87 ? -8.385 -6.637 -7.795 1.00 89.38 87 PRO A N 1
ATOM 646 C CA . PRO A 1 87 ? -7.255 -5.934 -8.415 1.00 89.38 87 PRO A CA 1
ATOM 647 C C . PRO A 1 87 ? -5.988 -5.843 -7.538 1.00 89.38 87 PRO A C 1
ATOM 649 O O . PRO A 1 87 ? -5.232 -4.883 -7.676 1.00 89.38 87 PRO A O 1
ATOM 652 N N . HIS A 1 88 ? -5.793 -6.761 -6.585 1.00 89.94 88 HIS A N 1
ATOM 653 C CA . HIS A 1 88 ? -4.705 -6.731 -5.596 1.00 89.94 88 HIS A CA 1
ATOM 654 C C . HIS A 1 88 ? -4.673 -5.433 -4.780 1.00 89.94 88 HIS A C 1
ATOM 656 O O . HIS A 1 88 ? -3.634 -4.914 -4.373 1.00 89.94 88 HIS A O 1
ATOM 662 N N . ALA A 1 89 ? -5.862 -4.886 -4.537 1.00 92.06 89 ALA A N 1
ATOM 663 C CA . ALA A 1 89 ? -6.049 -3.682 -3.757 1.00 92.06 89 ALA A CA 1
ATOM 664 C C . ALA A 1 89 ? -7.309 -3.794 -2.907 1.00 92.06 89 ALA A C 1
ATOM 666 O O . ALA A 1 89 ? -8.309 -4.377 -3.325 1.00 92.06 89 ALA A O 1
ATOM 667 N N . VAL A 1 90 ? -7.282 -3.184 -1.727 1.00 94.44 90 VAL A N 1
ATOM 668 C CA . VAL A 1 90 ? -8.420 -3.177 -0.805 1.00 94.44 90 VAL A CA 1
ATOM 669 C C . VAL A 1 90 ? -8.596 -1.809 -0.159 1.00 94.44 90 VAL A C 1
ATOM 671 O O . VAL A 1 90 ? -7.630 -1.137 0.194 1.00 94.44 90 VAL A O 1
ATOM 674 N N . VAL A 1 91 ? -9.850 -1.391 0.002 1.00 94.75 91 VAL A N 1
ATOM 675 C CA . VAL A 1 91 ? -10.245 -0.204 0.762 1.00 94.75 91 VAL A CA 1
ATOM 676 C C . VAL A 1 91 ? -10.983 -0.630 2.022 1.00 94.75 91 VAL A C 1
ATOM 678 O O . VAL A 1 91 ? -12.105 -1.131 1.951 1.00 94.75 91 VAL A O 1
ATOM 681 N N . VAL A 1 92 ? -10.391 -0.364 3.183 1.00 95.56 92 VAL A N 1
ATOM 682 C CA . VAL A 1 92 ? -11.066 -0.460 4.482 1.00 95.56 92 VAL A CA 1
ATOM 683 C C . VAL A 1 92 ? -11.716 0.886 4.783 1.00 95.56 92 VAL A C 1
ATOM 685 O O . VAL A 1 92 ? -11.027 1.886 4.984 1.00 95.56 92 VAL A O 1
ATOM 688 N N . ARG A 1 93 ? -13.049 0.939 4.792 1.00 94.88 93 ARG A N 1
ATOM 689 C CA . ARG A 1 93 ? -13.821 2.177 4.959 1.00 94.88 93 ARG A CA 1
ATOM 690 C C . ARG A 1 93 ? -14.606 2.157 6.255 1.00 94.88 93 ARG A C 1
ATOM 692 O O . ARG A 1 93 ? -15.315 1.195 6.511 1.00 94.88 93 ARG A O 1
ATOM 699 N N . GLY A 1 94 ? -14.569 3.257 6.999 1.00 94.38 94 GLY A N 1
ATOM 700 C CA . GLY A 1 94 ? -15.383 3.420 8.205 1.00 94.38 94 GLY A CA 1
ATOM 701 C C . GLY A 1 94 ? -14.583 3.463 9.500 1.00 94.38 94 GLY A C 1
ATOM 702 O O . GLY A 1 94 ? -15.192 3.478 10.561 1.00 94.38 94 GLY A O 1
ATOM 703 N N . LEU A 1 95 ? -13.247 3.497 9.441 1.00 94.06 95 LEU A N 1
ATOM 704 C CA . LEU A 1 95 ? -12.434 3.590 10.655 1.00 94.06 95 LEU A CA 1
ATOM 705 C C . LEU A 1 95 ? -12.633 4.928 11.380 1.00 94.06 95 LEU A C 1
ATOM 707 O O . LEU A 1 95 ? -12.919 5.953 10.758 1.00 94.06 95 LEU A O 1
ATOM 711 N N . SER A 1 96 ? -12.435 4.911 12.697 1.00 91.94 96 SER A N 1
ATOM 712 C CA . SER A 1 96 ? -12.345 6.113 13.524 1.00 91.94 96 SER A CA 1
ATOM 713 C C . SER A 1 96 ? -10.875 6.454 13.748 1.00 91.94 96 SER A C 1
ATOM 715 O O . SER A 1 96 ? -10.124 5.621 14.253 1.00 91.94 96 SER A O 1
ATOM 717 N N . LEU A 1 97 ? -10.453 7.655 13.350 1.00 87.88 97 LEU A N 1
ATOM 718 C CA . LEU A 1 97 ? -9.049 8.065 13.380 1.00 87.88 97 LEU A CA 1
ATOM 719 C C . LEU A 1 97 ? -8.823 9.130 14.456 1.00 87.88 97 LEU A C 1
ATOM 721 O O . LEU A 1 97 ? -8.988 10.318 14.198 1.00 87.88 97 LEU A O 1
ATOM 725 N N . GLU A 1 98 ? -8.425 8.706 15.654 1.00 88.88 98 GLU A N 1
ATOM 726 C CA . GLU A 1 98 ? -7.923 9.628 16.689 1.00 88.88 98 GLU A CA 1
ATOM 727 C C . GLU A 1 98 ? -6.401 9.782 16.607 1.00 88.88 98 GLU A C 1
ATOM 729 O O . GLU A 1 98 ? -5.877 10.886 16.725 1.00 88.88 98 GLU A O 1
ATOM 734 N N . GLN A 1 99 ? -5.694 8.683 16.325 1.00 90.88 99 GLN A N 1
ATOM 735 C CA . GLN A 1 99 ? -4.242 8.649 16.143 1.00 90.88 99 GLN A CA 1
ATOM 736 C C . GLN A 1 99 ? -3.928 8.005 14.781 1.00 90.88 99 GLN A C 1
ATOM 738 O O . GLN A 1 99 ? -3.697 6.793 14.701 1.00 90.88 99 GLN A O 1
ATOM 743 N N . PRO A 1 100 ? -3.977 8.778 13.675 1.00 92.00 100 PRO A N 1
ATOM 744 C CA . PRO A 1 100 ? -3.885 8.220 12.328 1.00 92.00 100 PRO A CA 1
ATOM 745 C C . PRO A 1 100 ? -2.573 7.471 12.067 1.00 92.00 100 PRO A C 1
ATOM 747 O O . PRO A 1 100 ? -2.606 6.371 11.525 1.00 92.00 100 PRO A O 1
ATOM 750 N N . ALA A 1 101 ? -1.433 8.018 12.503 1.00 92.12 101 ALA A N 1
ATOM 751 C CA . ALA A 1 101 ? -0.132 7.369 12.338 1.00 92.12 101 ALA A CA 1
ATOM 752 C C . ALA A 1 101 ? -0.086 6.000 13.037 1.00 92.12 101 ALA A C 1
ATOM 754 O O . ALA A 1 101 ? 0.273 5.005 12.417 1.00 92.12 101 ALA A O 1
ATOM 755 N N . HIS A 1 102 ? -0.553 5.923 14.287 1.00 94.56 102 HIS A N 1
ATOM 756 C CA . HIS A 1 102 ? -0.614 4.662 15.032 1.00 94.56 102 HIS A CA 1
ATOM 757 C C . HIS A 1 102 ? -1.561 3.655 14.388 1.00 94.56 102 HIS A C 1
ATOM 759 O O . HIS A 1 102 ? -1.243 2.474 14.321 1.00 94.56 102 HIS A O 1
ATOM 765 N N . THR A 1 103 ? -2.700 4.119 13.870 1.00 94.06 103 THR A N 1
ATOM 766 C CA . THR A 1 103 ? -3.649 3.253 13.156 1.00 94.06 103 THR A CA 1
ATOM 767 C C . THR A 1 103 ? -3.014 2.672 11.894 1.00 94.06 103 THR A C 1
ATOM 769 O O . THR A 1 103 ? -3.161 1.482 11.629 1.00 94.06 103 THR A O 1
ATOM 772 N N . LEU A 1 104 ? -2.288 3.496 11.129 1.00 94.38 104 LEU A N 1
ATOM 773 C CA . LEU A 1 104 ? -1.587 3.058 9.924 1.00 94.38 104 LEU A CA 1
ATOM 774 C C . LEU A 1 104 ? -0.499 2.032 10.257 1.00 94.38 104 LEU A C 1
ATOM 776 O O . LEU A 1 104 ? -0.495 0.962 9.662 1.00 94.38 104 LEU A O 1
ATOM 780 N N . VAL A 1 105 ? 0.368 2.317 11.233 1.00 94.44 105 VAL A N 1
ATOM 781 C CA . VAL A 1 105 ? 1.435 1.391 11.650 1.00 94.44 105 VAL A CA 1
ATOM 782 C C . VAL A 1 105 ? 0.852 0.079 12.177 1.00 94.44 105 VAL A C 1
ATOM 784 O O . VAL A 1 105 ? 1.270 -0.985 11.735 1.00 94.44 105 VAL A O 1
ATOM 787 N N . ALA A 1 106 ? -0.155 0.133 13.055 1.00 94.50 106 ALA A N 1
ATOM 788 C CA . ALA A 1 106 ? -0.801 -1.054 13.617 1.00 94.50 106 ALA A CA 1
ATOM 789 C C . ALA A 1 106 ? -1.372 -1.979 12.534 1.00 94.50 106 ALA A C 1
ATOM 791 O O . ALA A 1 106 ? -1.189 -3.195 12.596 1.00 94.50 106 ALA A O 1
ATOM 792 N N . LEU A 1 107 ? -2.041 -1.406 11.528 1.00 93.00 107 LEU A N 1
ATOM 793 C CA . LEU A 1 107 ? -2.533 -2.168 10.384 1.00 93.00 107 LEU A CA 1
ATOM 794 C C . LEU A 1 107 ? -1.371 -2.734 9.566 1.00 93.00 107 LEU A C 1
ATOM 796 O O . LEU A 1 107 ? -1.370 -3.931 9.304 1.00 93.00 107 LEU A O 1
ATOM 800 N N . SER A 1 108 ? -0.372 -1.922 9.214 1.00 93.62 108 SER A N 1
ATOM 801 C CA . SER A 1 108 ? 0.771 -2.359 8.403 1.00 93.62 108 SER A CA 1
ATOM 802 C C . SER A 1 108 ? 1.552 -3.515 9.041 1.00 93.62 108 SER A C 1
ATOM 804 O O . SER A 1 108 ? 1.838 -4.485 8.344 1.00 93.62 108 SER A O 1
ATOM 806 N N . CYS A 1 109 ? 1.785 -3.494 10.361 1.00 93.38 109 CYS A N 1
ATOM 807 C CA . CYS A 1 109 ? 2.453 -4.583 11.095 1.00 93.38 109 CYS A CA 1
ATOM 808 C C . CYS A 1 109 ? 1.736 -5.942 10.979 1.00 93.38 109 CYS A C 1
ATOM 810 O O . CYS A 1 109 ? 2.316 -6.978 11.288 1.00 93.38 109 CYS A O 1
ATOM 812 N N . CYS A 1 110 ? 0.462 -5.961 10.579 1.00 89.94 110 CYS A N 1
ATOM 813 C CA . CYS A 1 110 ? -0.305 -7.197 10.411 1.00 89.94 110 CYS A CA 1
ATOM 814 C C . CYS A 1 110 ? -0.163 -7.816 9.016 1.00 89.94 110 CYS A C 1
ATOM 816 O O . CYS A 1 110 ? -0.598 -8.949 8.806 1.00 89.94 110 CYS A O 1
ATOM 818 N N . PHE A 1 111 ? 0.409 -7.077 8.064 1.00 90.00 111 PHE A N 1
ATOM 819 C CA . PHE A 1 111 ? 0.595 -7.523 6.683 1.00 90.00 111 PHE A CA 1
ATOM 820 C C . PHE A 1 111 ? 2.064 -7.763 6.325 1.00 90.00 111 PHE A C 1
ATOM 822 O O . PHE A 1 111 ? 2.332 -8.319 5.265 1.00 90.00 111 PHE A O 1
ATOM 829 N N . GLY A 1 112 ? 2.997 -7.397 7.203 1.00 91.00 112 GLY A N 1
ATOM 830 C CA . GLY A 1 112 ? 4.422 -7.633 7.021 1.00 91.00 112 GLY A CA 1
ATOM 831 C C . GLY A 1 112 ? 5.265 -6.701 7.880 1.00 91.00 112 GLY A C 1
ATOM 832 O O . GLY A 1 112 ? 4.774 -6.087 8.830 1.00 91.00 112 GLY A O 1
ATOM 833 N N . GLU A 1 113 ? 6.539 -6.600 7.520 1.00 92.50 113 GLU A N 1
ATOM 834 C CA . GLU A 1 113 ? 7.466 -5.651 8.125 1.00 92.50 113 GLU A CA 1
ATOM 835 C C . GLU A 1 113 ? 7.185 -4.240 7.599 1.00 92.50 113 GLU A C 1
ATOM 837 O O . GLU A 1 113 ? 7.093 -4.006 6.391 1.00 92.50 113 GLU A O 1
ATOM 842 N N . VAL A 1 114 ? 7.047 -3.278 8.509 1.00 91.88 114 VAL A N 1
ATOM 843 C CA . VAL A 1 114 ? 6.950 -1.863 8.148 1.00 91.88 114 VAL A CA 1
ATOM 844 C C . VAL A 1 114 ? 8.363 -1.343 7.947 1.00 91.88 114 VAL A C 1
ATOM 846 O O . VAL A 1 114 ? 9.142 -1.253 8.898 1.00 91.88 114 VAL A O 1
ATOM 849 N N . VAL A 1 115 ? 8.699 -1.021 6.704 1.00 88.25 115 VAL A N 1
ATOM 850 C CA . VAL A 1 115 ? 10.064 -0.670 6.313 1.00 88.25 115 VAL A CA 1
ATOM 851 C C . VAL A 1 115 ? 10.191 0.808 5.965 1.00 88.25 115 VAL A C 1
ATOM 853 O O . VAL A 1 115 ? 9.364 1.391 5.271 1.00 88.25 115 VAL A O 1
ATOM 856 N N . GLU A 1 116 ? 11.275 1.405 6.448 1.00 88.38 116 GLU A N 1
ATOM 857 C CA . GLU A 1 116 ? 11.793 2.702 6.026 1.00 88.38 116 GLU A CA 1
ATOM 858 C C . GLU A 1 116 ? 13.306 2.500 5.852 1.00 88.38 116 GLU A C 1
ATOM 860 O O . GLU A 1 116 ? 14.038 2.477 6.847 1.00 88.38 116 GLU A O 1
ATOM 865 N N . PRO A 1 117 ? 13.773 2.196 4.628 1.00 86.31 117 PRO A N 1
ATOM 866 C CA . PRO A 1 117 ? 15.107 1.634 4.444 1.00 86.31 117 PRO A CA 1
ATOM 867 C C . PRO A 1 117 ? 16.216 2.687 4.436 1.00 86.31 117 PRO A C 1
ATOM 869 O O . PRO A 1 117 ? 17.371 2.338 4.668 1.00 86.31 117 PRO A O 1
ATOM 872 N N . TYR A 1 118 ? 15.893 3.961 4.207 1.00 87.75 118 TYR A N 1
ATOM 873 C CA . TYR A 1 118 ? 16.891 5.020 4.072 1.00 87.75 118 TYR A CA 1
ATOM 874 C C . TYR A 1 118 ? 17.538 5.366 5.417 1.00 87.75 118 TYR A C 1
ATOM 876 O O . TYR A 1 118 ? 18.715 5.732 5.456 1.00 87.75 118 TYR A O 1
ATOM 884 N N . ARG A 1 119 ? 16.787 5.250 6.526 1.00 82.81 119 ARG A N 1
ATOM 885 C CA . ARG A 1 119 ? 17.240 5.561 7.900 1.00 82.81 119 ARG A CA 1
ATOM 886 C C . ARG A 1 119 ? 17.867 6.954 8.029 1.00 82.81 119 ARG A C 1
ATOM 888 O O . ARG A 1 119 ? 18.717 7.192 8.886 1.00 82.81 119 ARG A O 1
ATOM 895 N N . GLN A 1 120 ? 17.450 7.871 7.163 1.00 83.94 120 GLN A N 1
ATOM 896 C CA . GLN A 1 120 ? 17.908 9.253 7.152 1.00 83.94 120 GLN A CA 1
ATOM 897 C C . GLN A 1 120 ? 16.977 10.132 7.982 1.00 83.94 120 GLN A C 1
ATOM 899 O O . GLN A 1 120 ? 15.802 9.821 8.158 1.00 83.94 120 GLN A O 1
ATOM 904 N N . THR A 1 121 ? 17.477 11.279 8.443 1.00 82.00 121 THR A N 1
ATOM 905 C CA . THR A 1 121 ? 16.686 12.247 9.226 1.00 82.00 121 THR A CA 1
ATOM 906 C C . THR A 1 121 ? 15.503 12.833 8.455 1.00 82.00 121 THR A C 1
ATOM 908 O O . THR A 1 121 ? 14.538 13.275 9.067 1.00 82.00 121 THR A O 1
ATOM 911 N N . TRP A 1 122 ? 15.575 12.841 7.122 1.00 81.31 122 TRP A N 1
ATOM 912 C CA . TRP A 1 122 ? 14.496 13.279 6.234 1.00 81.31 122 TRP A CA 1
ATOM 913 C C . TRP A 1 122 ? 13.487 12.172 5.909 1.00 81.31 122 TRP A C 1
ATOM 915 O O . TRP A 1 122 ? 12.443 12.450 5.314 1.00 81.31 122 TRP A O 1
ATOM 925 N N . SER A 1 123 ? 13.800 10.924 6.257 1.00 82.94 123 SER A N 1
ATOM 926 C CA . SER A 1 123 ? 12.954 9.773 5.985 1.00 82.94 123 SER A CA 1
ATOM 927 C C . SER A 1 123 ? 12.207 9.371 7.250 1.00 82.94 123 SER A C 1
ATOM 929 O O . SER A 1 123 ? 12.775 9.298 8.341 1.00 82.94 123 SER A O 1
ATOM 931 N N . HIS A 1 124 ? 10.910 9.125 7.112 1.00 85.62 124 HIS A N 1
ATOM 932 C CA . HIS A 1 124 ? 10.016 8.845 8.230 1.00 85.62 124 HIS A CA 1
ATOM 933 C C . HIS A 1 124 ? 9.219 7.580 7.946 1.00 85.62 124 HIS A C 1
ATOM 935 O O . HIS A 1 124 ? 8.781 7.368 6.816 1.00 85.62 124 HIS A O 1
ATOM 941 N N . LEU A 1 125 ? 8.991 6.774 8.989 1.00 87.69 125 LEU A N 1
ATOM 942 C CA . LEU A 1 125 ? 8.188 5.554 8.885 1.00 87.69 125 LEU A CA 1
ATOM 943 C C . LEU A 1 125 ? 6.754 5.869 8.441 1.00 87.69 125 LEU A C 1
ATOM 945 O O . LEU A 1 125 ? 6.173 5.153 7.630 1.00 87.69 125 LEU A O 1
ATOM 949 N N . VAL A 1 126 ? 6.191 6.970 8.948 1.00 90.44 126 VAL A N 1
ATOM 950 C CA . VAL A 1 126 ? 4.899 7.496 8.513 1.00 90.44 126 VAL A CA 1
ATOM 951 C C . VAL A 1 126 ? 5.100 8.848 7.849 1.00 90.44 126 VAL A C 1
ATOM 953 O O . VAL A 1 126 ? 5.478 9.832 8.481 1.00 90.44 126 VAL A O 1
ATOM 956 N N . ARG A 1 127 ? 4.769 8.924 6.559 1.00 87.62 127 ARG A N 1
ATOM 957 C CA . ARG A 1 127 ? 4.790 10.177 5.806 1.00 87.62 127 ARG A CA 1
ATOM 958 C C . ARG A 1 127 ? 3.390 10.758 5.671 1.00 87.62 127 ARG A C 1
ATOM 960 O O . ARG A 1 127 ? 2.457 10.091 5.225 1.00 87.62 127 ARG A O 1
ATOM 967 N N . ARG A 1 128 ? 3.246 12.044 5.992 1.00 86.94 128 ARG A N 1
ATOM 968 C CA . ARG A 1 128 ? 2.033 12.804 5.675 1.00 86.94 128 ARG A CA 1
ATOM 969 C C . ARG A 1 128 ? 2.122 13.341 4.248 1.00 86.94 128 ARG A C 1
ATOM 971 O O . ARG A 1 128 ? 3.066 14.051 3.925 1.00 86.94 128 ARG A O 1
ATOM 978 N N . ILE A 1 129 ? 1.114 13.030 3.438 1.00 82.69 129 ILE A N 1
ATOM 979 C CA . ILE A 1 129 ? 0.966 13.529 2.065 1.00 82.69 129 ILE A CA 1
ATOM 980 C C . ILE A 1 129 ? -0.108 14.618 2.064 1.00 82.69 129 ILE A C 1
ATOM 982 O O . ILE A 1 129 ? -1.221 14.403 2.557 1.00 82.69 129 ILE A O 1
ATOM 986 N N . VAL A 1 130 ? 0.215 15.791 1.525 1.00 81.94 130 VAL A N 1
ATOM 987 C CA . VAL A 1 130 ? -0.701 16.930 1.395 1.00 81.94 130 VAL A CA 1
ATOM 988 C C . VAL A 1 130 ? -0.677 17.392 -0.066 1.00 81.94 130 VAL A C 1
ATOM 990 O O . VAL A 1 130 ? 0.231 18.117 -0.469 1.00 81.94 130 VAL A O 1
ATOM 993 N N . PRO A 1 131 ? -1.688 17.017 -0.880 1.00 70.88 131 PRO A N 1
ATOM 994 C CA . PRO A 1 131 ? -1.639 17.188 -2.333 1.00 70.88 131 PRO A CA 1
ATOM 995 C C . PRO A 1 131 ? -1.312 18.607 -2.808 1.00 70.88 131 PRO A C 1
ATOM 997 O O . PRO A 1 131 ? -0.620 18.769 -3.804 1.00 70.88 131 PRO A O 1
ATOM 1000 N N . GLN A 1 132 ? -1.803 19.645 -2.126 1.00 67.25 132 GLN A N 1
ATOM 1001 C CA . GLN A 1 132 ? -1.593 21.034 -2.548 1.00 67.25 132 GLN A CA 1
ATOM 1002 C C . GLN A 1 132 ? -0.142 21.500 -2.381 1.00 67.25 132 GLN A C 1
ATOM 1004 O O . GLN A 1 132 ? 0.370 22.185 -3.261 1.00 67.25 132 GLN A O 1
ATOM 1009 N N . THR A 1 133 ? 0.520 21.123 -1.285 1.00 64.31 133 THR A N 1
ATOM 1010 C CA . THR A 1 133 ? 1.901 21.537 -0.990 1.00 64.31 133 THR A CA 1
ATOM 1011 C C . THR A 1 133 ? 2.914 20.649 -1.695 1.00 64.31 133 THR A C 1
ATOM 1013 O O . THR A 1 133 ? 3.913 21.147 -2.214 1.00 64.31 133 THR A O 1
ATOM 1016 N N . ASP A 1 134 ? 2.616 19.353 -1.793 1.00 61.03 134 ASP A N 1
ATOM 1017 C CA . ASP A 1 134 ? 3.487 18.377 -2.450 1.00 61.03 134 ASP A CA 1
ATOM 1018 C C . ASP A 1 134 ? 3.531 18.614 -3.969 1.00 61.03 134 ASP A C 1
ATOM 1020 O O . ASP A 1 134 ? 4.532 18.324 -4.619 1.00 61.03 134 ASP A O 1
ATOM 1024 N N . ARG A 1 135 ? 2.481 19.233 -4.536 1.00 59.97 135 ARG A N 1
ATOM 1025 C CA . ARG A 1 135 ? 2.423 19.600 -5.958 1.00 59.97 135 ARG A CA 1
ATOM 1026 C C . ARG A 1 135 ? 3.299 20.783 -6.357 1.00 59.97 135 ARG A C 1
ATOM 1028 O O . ARG A 1 135 ? 3.649 20.883 -7.529 1.00 59.97 135 ARG A O 1
ATOM 1035 N N . SER A 1 136 ? 3.580 21.694 -5.430 1.00 48.88 136 SER A N 1
ATOM 1036 C CA . SER A 1 136 ? 4.223 22.987 -5.711 1.00 48.88 136 SER A CA 1
ATOM 1037 C C . SER A 1 136 ? 5.738 23.012 -5.487 1.00 48.88 136 SER A C 1
ATOM 1039 O O . SER A 1 136 ? 6.376 24.021 -5.780 1.00 48.88 136 SER A O 1
ATOM 1041 N N . GLY A 1 137 ? 6.327 21.937 -4.957 1.00 49.47 137 GLY A N 1
ATOM 1042 C CA . GLY A 1 137 ? 7.775 21.844 -4.762 1.00 49.47 137 GLY A CA 1
ATOM 1043 C C . GLY A 1 137 ? 8.534 21.619 -6.075 1.00 49.47 137 GLY A C 1
ATOM 1044 O O . GLY A 1 137 ? 8.045 20.941 -6.973 1.00 49.47 137 GLY A O 1
ATOM 1045 N N . ALA A 1 138 ? 9.771 22.129 -6.164 1.00 43.41 138 ALA A N 1
ATOM 1046 C CA . ALA A 1 138 ? 10.699 21.840 -7.269 1.00 43.41 138 ALA A CA 1
ATOM 1047 C C . ALA A 1 138 ? 10.978 20.328 -7.441 1.00 43.41 138 ALA A C 1
ATOM 1049 O O . ALA A 1 138 ? 11.353 19.879 -8.520 1.00 43.41 138 ALA A O 1
ATOM 1050 N N . ALA A 1 139 ? 10.732 19.537 -6.393 1.00 44.50 139 ALA A N 1
ATOM 1051 C CA . ALA A 1 139 ? 10.715 18.081 -6.412 1.00 44.50 139 ALA A CA 1
ATOM 1052 C C . ALA A 1 139 ? 9.344 17.548 -6.870 1.00 44.50 139 ALA A C 1
ATOM 1054 O O . ALA A 1 139 ? 8.648 16.871 -6.114 1.00 44.50 139 ALA A O 1
ATOM 1055 N N . GLY A 1 140 ? 8.965 17.815 -8.124 1.00 42.06 140 GLY A N 1
ATOM 1056 C CA . GLY A 1 140 ? 7.768 17.265 -8.787 1.00 42.06 140 GLY A CA 1
ATOM 1057 C C . GLY A 1 140 ? 7.730 15.729 -8.921 1.00 42.06 140 GLY A C 1
ATOM 1058 O O . GLY A 1 140 ? 6.983 15.209 -9.742 1.00 42.06 140 GLY A O 1
ATOM 1059 N N . VAL A 1 141 ? 8.524 15.018 -8.117 1.00 45.03 141 VAL A N 1
ATOM 1060 C CA . VAL A 1 141 ? 8.751 13.570 -8.084 1.00 45.03 141 VAL A CA 1
ATOM 1061 C C . VAL A 1 141 ? 7.584 12.827 -7.414 1.00 45.03 141 VAL A C 1
ATOM 1063 O O . VAL A 1 141 ? 7.248 11.725 -7.817 1.00 45.03 141 VAL A O 1
ATOM 1066 N N . LEU A 1 142 ? 6.866 13.446 -6.464 1.00 47.47 142 LEU A N 1
ATOM 1067 C CA . LEU A 1 142 ? 5.660 12.838 -5.856 1.00 47.47 142 LEU A CA 1
ATOM 1068 C C . LEU A 1 142 ? 4.388 13.013 -6.700 1.00 47.47 142 LEU A C 1
ATOM 1070 O O . LEU A 1 142 ? 3.327 12.498 -6.355 1.00 47.47 142 LEU A O 1
ATOM 1074 N N . ASN A 1 143 ? 4.487 13.766 -7.797 1.00 48.53 143 ASN A N 1
ATOM 1075 C CA . ASN A 1 143 ? 3.405 14.012 -8.749 1.00 48.53 143 ASN A CA 1
ATOM 1076 C C . ASN A 1 143 ? 3.430 13.040 -9.930 1.00 48.53 143 ASN A C 1
ATOM 1078 O O . ASN A 1 143 ? 2.790 13.302 -10.956 1.00 48.53 143 ASN A O 1
ATOM 1082 N N . GLU A 1 144 ? 4.202 11.959 -9.840 1.00 51.91 144 GLU A N 1
ATOM 1083 C CA . GLU A 1 144 ? 4.357 11.091 -10.984 1.00 51.91 144 GLU A CA 1
ATOM 1084 C C . GLU A 1 144 ? 3.041 10.432 -11.392 1.00 51.91 144 GLU A C 1
ATOM 1086 O O . GLU A 1 144 ? 2.125 10.140 -10.619 1.00 51.91 144 GLU A O 1
ATOM 1091 N N . ARG A 1 145 ? 2.989 10.219 -12.702 1.00 74.44 145 ARG A N 1
ATOM 1092 C CA . ARG A 1 145 ? 2.078 9.321 -13.396 1.00 74.44 145 ARG A CA 1
ATOM 1093 C C . ARG A 1 145 ? 2.069 7.955 -12.673 1.00 74.44 145 ARG A C 1
ATOM 1095 O O . ARG A 1 145 ? 2.893 7.696 -11.805 1.00 74.44 145 ARG A O 1
ATOM 1102 N N . LEU A 1 146 ? 1.128 7.081 -13.027 1.00 81.69 146 LEU A N 1
ATOM 1103 C CA . LEU A 1 146 ? 1.021 5.727 -12.456 1.00 81.69 146 LEU A CA 1
ATOM 1104 C C . LEU A 1 146 ? 2.406 5.063 -12.293 1.00 81.69 146 LEU A C 1
ATOM 1106 O O . LEU A 1 146 ? 3.145 4.986 -13.276 1.00 81.69 146 LEU A O 1
ATOM 1110 N N . HIS A 1 147 ? 2.734 4.627 -11.074 1.00 87.31 147 HIS A N 1
ATOM 1111 C CA . HIS A 1 147 ? 4.012 4.026 -10.677 1.00 87.31 147 HIS A CA 1
ATOM 1112 C C . HIS A 1 147 ? 3.806 2.979 -9.576 1.00 87.31 147 HIS A C 1
ATOM 1114 O O . HIS A 1 147 ? 2.704 2.841 -9.040 1.00 87.31 147 HIS A O 1
ATOM 1120 N N . THR A 1 148 ? 4.876 2.255 -9.262 1.00 88.62 148 THR A N 1
ATOM 1121 C CA . THR A 1 148 ? 5.000 1.405 -8.073 1.00 88.62 148 THR A CA 1
ATOM 1122 C C . THR A 1 148 ? 6.010 2.011 -7.111 1.00 88.62 148 THR A C 1
ATOM 1124 O O . THR A 1 148 ? 7.021 2.548 -7.559 1.00 88.62 148 THR A O 1
ATOM 1127 N N . ASP A 1 149 ? 5.758 1.908 -5.811 1.00 87.69 149 ASP A N 1
ATOM 1128 C CA . ASP A 1 149 ? 6.686 2.397 -4.788 1.00 87.69 149 ASP A CA 1
ATOM 1129 C C . ASP A 1 149 ? 7.944 1.509 -4.688 1.00 87.69 149 ASP A C 1
ATOM 1131 O O . ASP A 1 149 ? 7.980 0.391 -5.210 1.00 87.69 149 ASP A O 1
ATOM 1135 N N . GLY A 1 150 ? 9.005 2.033 -4.061 1.00 87.69 150 GLY A N 1
ATOM 1136 C CA . GLY A 1 150 ? 10.232 1.280 -3.761 1.00 87.69 150 GLY A CA 1
ATOM 1137 C C . GLY A 1 150 ? 11.031 0.820 -4.987 1.00 87.69 150 GLY A C 1
ATOM 1138 O O . GLY A 1 150 ? 11.874 -0.070 -4.895 1.00 87.69 150 GLY A O 1
ATOM 1139 N N . THR A 1 151 ? 10.784 1.386 -6.168 1.00 88.44 151 THR A N 1
ATOM 1140 C CA . THR A 1 151 ? 11.476 1.009 -7.415 1.00 88.44 151 THR A CA 1
ATOM 1141 C C . THR A 1 151 ? 12.952 1.380 -7.442 1.00 88.44 151 THR A C 1
ATOM 1143 O O . THR A 1 151 ? 13.683 0.845 -8.272 1.00 88.44 151 THR A O 1
ATOM 1146 N N . ASP A 1 152 ? 13.380 2.288 -6.576 1.00 88.19 152 ASP A N 1
ATOM 1147 C CA . ASP A 1 152 ? 14.766 2.691 -6.332 1.00 88.19 152 ASP A CA 1
ATOM 1148 C C . ASP A 1 152 ? 15.426 1.869 -5.208 1.00 88.19 152 ASP A C 1
ATOM 1150 O O . ASP A 1 152 ? 16.560 2.142 -4.816 1.00 88.19 152 ASP A O 1
ATOM 1154 N N . TRP A 1 153 ? 14.743 0.853 -4.674 1.00 90.56 153 TRP A N 1
ATOM 1155 C CA . TRP A 1 153 ? 15.307 -0.063 -3.685 1.00 90.56 153 TRP A CA 1
ATOM 1156 C C . TRP A 1 153 ? 15.933 -1.280 -4.381 1.00 90.56 153 TRP A C 1
ATOM 1158 O O . TRP A 1 153 ? 15.488 -1.678 -5.471 1.00 90.56 153 TRP A O 1
ATOM 1168 N N . PRO A 1 154 ? 16.939 -1.930 -3.764 1.00 85.19 154 PRO A N 1
ATOM 1169 C CA . PRO A 1 154 ? 17.432 -3.219 -4.251 1.00 85.19 154 PRO A CA 1
ATOM 1170 C C . PRO A 1 154 ? 16.298 -4.250 -4.359 1.00 85.19 154 PRO A C 1
ATOM 1172 O O . PRO A 1 154 ? 16.178 -4.956 -5.363 1.00 85.19 154 PRO A O 1
ATOM 1175 N N . GLU A 1 155 ? 15.427 -4.257 -3.350 1.00 84.25 155 GLU A N 1
ATOM 1176 C CA . GLU A 1 155 ? 14.207 -5.048 -3.277 1.00 84.25 155 GLU A CA 1
ATOM 1177 C C . GLU A 1 155 ? 13.003 -4.113 -3.061 1.00 84.25 155 GLU A C 1
ATOM 1179 O O . GLU A 1 155 ? 12.922 -3.479 -2.007 1.00 84.25 155 GLU A O 1
ATOM 1184 N N . PRO A 1 156 ? 12.097 -3.979 -4.050 1.00 85.44 156 PRO A N 1
ATOM 1185 C CA . PRO A 1 156 ? 10.897 -3.155 -3.914 1.00 85.44 156 PRO A CA 1
ATOM 1186 C C . PRO A 1 156 ? 9.953 -3.667 -2.824 1.00 85.44 156 PRO A C 1
ATOM 1188 O O . PRO A 1 156 ? 9.928 -4.863 -2.529 1.00 85.44 156 PRO A O 1
ATOM 1191 N N . ASN A 1 157 ? 9.130 -2.779 -2.263 1.00 87.50 157 ASN A N 1
ATOM 1192 C CA . ASN A 1 157 ? 8.127 -3.166 -1.275 1.00 87.50 157 ASN A CA 1
ATOM 1193 C C . ASN A 1 157 ? 6.989 -3.992 -1.904 1.00 87.50 157 ASN A C 1
ATOM 1195 O O . ASN A 1 157 ? 6.546 -3.725 -3.019 1.00 87.50 157 ASN A O 1
ATOM 1199 N N . ASP A 1 158 ? 6.467 -4.967 -1.154 1.00 88.12 158 ASP A N 1
ATOM 1200 C CA . ASP A 1 158 ? 5.334 -5.797 -1.595 1.00 88.12 158 ASP A CA 1
ATOM 1201 C C . ASP A 1 158 ? 3.973 -5.082 -1.427 1.00 88.12 158 ASP A C 1
ATOM 1203 O O . ASP A 1 158 ? 3.009 -5.347 -2.149 1.00 88.12 158 ASP A O 1
ATOM 1207 N N . LEU A 1 159 ? 3.874 -4.173 -0.451 1.00 90.44 159 LEU A N 1
ATOM 1208 C CA . LEU A 1 159 ? 2.627 -3.512 -0.067 1.00 90.44 159 LEU A CA 1
ATOM 1209 C C . LEU A 1 159 ? 2.856 -2.023 0.188 1.00 90.44 159 LEU A C 1
ATOM 1211 O O . LEU A 1 159 ? 3.752 -1.641 0.943 1.00 90.44 159 LEU A O 1
ATOM 1215 N N . THR A 1 160 ? 1.986 -1.191 -0.378 1.00 91.00 160 THR A N 1
ATOM 1216 C CA . THR A 1 160 ? 1.850 0.216 0.010 1.00 91.00 160 THR A CA 1
ATOM 1217 C C . THR A 1 160 ? 0.588 0.386 0.851 1.00 91.00 160 THR A C 1
ATOM 1219 O O . THR A 1 160 ? -0.510 -0.006 0.447 1.00 91.00 160 THR A O 1
ATOM 1222 N N . CYS A 1 161 ? 0.729 1.011 2.021 1.00 92.62 161 CYS A N 1
ATOM 1223 C CA . CYS A 1 161 ? -0.384 1.324 2.913 1.00 92.62 161 CYS A CA 1
ATOM 1224 C C . CYS A 1 161 ? -0.657 2.833 2.924 1.00 92.62 161 CYS A C 1
ATOM 1226 O O . CYS A 1 161 ? 0.201 3.624 3.307 1.00 92.62 161 CYS A O 1
ATOM 1228 N N . LEU A 1 162 ? -1.876 3.242 2.565 1.00 92.56 162 LEU A N 1
ATOM 1229 C CA . LEU A 1 162 ? -2.296 4.646 2.572 1.00 92.56 162 LEU A CA 1
ATOM 1230 C C . LEU A 1 162 ? -3.485 4.856 3.506 1.00 92.56 162 LEU A C 1
ATOM 1232 O O . LEU A 1 162 ? -4.524 4.213 3.350 1.00 92.56 162 LEU A O 1
ATOM 1236 N N . LEU A 1 163 ? -3.376 5.824 4.418 1.00 92.56 163 LEU A N 1
ATOM 1237 C CA . LEU A 1 163 ? -4.469 6.234 5.297 1.00 92.56 163 LEU A CA 1
ATOM 1238 C C . LEU A 1 163 ? -4.993 7.622 4.920 1.00 92.56 163 LEU A C 1
ATOM 1240 O O . LEU A 1 163 ? -4.282 8.624 4.985 1.00 92.56 163 LEU A O 1
ATOM 1244 N N . CYS A 1 164 ? -6.276 7.702 4.577 1.00 92.31 164 CYS A N 1
ATOM 1245 C CA . CYS A 1 164 ? -6.952 8.975 4.364 1.00 92.31 164 CYS A CA 1
ATOM 1246 C C . CYS A 1 164 ? -7.341 9.595 5.713 1.00 92.31 164 CYS A C 1
ATOM 1248 O O . CYS A 1 164 ? -8.312 9.168 6.337 1.00 92.31 164 CYS A O 1
ATOM 1250 N N . VAL A 1 165 ? -6.577 10.608 6.137 1.00 90.38 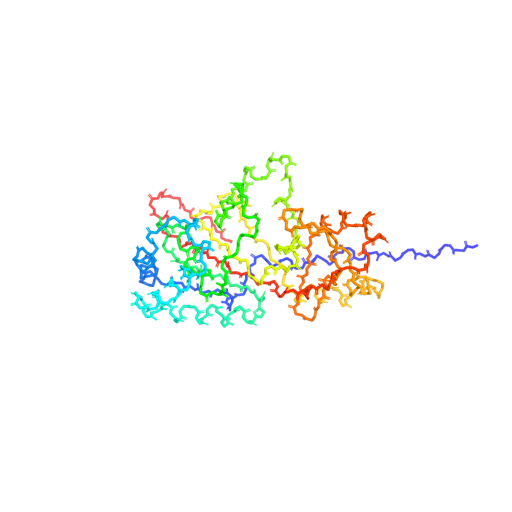165 VAL A N 1
ATOM 1251 C CA . VAL A 1 165 ? -6.847 11.406 7.349 1.00 90.38 165 VAL A CA 1
ATOM 1252 C C . VAL A 1 165 ? -7.964 12.421 7.111 1.00 90.38 165 VAL A C 1
ATOM 1254 O O . VAL A 1 165 ? -8.833 12.608 7.954 1.00 90.38 165 VAL A O 1
ATOM 1257 N N . SER A 1 166 ? -7.936 13.079 5.953 1.00 87.00 166 SER A N 1
ATOM 1258 C CA . SER A 1 166 ? -8.967 14.013 5.511 1.00 87.00 166 SER A CA 1
ATOM 1259 C C . SER A 1 166 ? -9.097 13.934 3.996 1.00 87.00 166 SER A C 1
ATOM 1261 O O . SER A 1 166 ? -8.090 13.824 3.289 1.00 87.00 166 SER A O 1
ATOM 1263 N N . ALA A 1 167 ? -10.330 13.977 3.500 1.00 84.75 167 ALA A N 1
ATOM 1264 C CA . ALA A 1 167 ? -10.585 14.070 2.073 1.00 84.75 167 ALA A CA 1
ATOM 1265 C C . ALA A 1 167 ? -10.304 15.497 1.583 1.00 84.75 167 ALA A C 1
ATOM 1267 O O . ALA A 1 167 ? -10.679 16.478 2.224 1.00 84.75 167 ALA A O 1
ATOM 1268 N N . ASP A 1 168 ? -9.669 15.612 0.420 1.00 80.56 168 ASP A N 1
ATOM 1269 C CA . ASP A 1 168 ? -9.545 16.892 -0.271 1.00 80.56 168 ASP A CA 1
ATOM 1270 C C . ASP A 1 168 ? -10.913 17.277 -0.853 1.00 80.56 168 ASP A C 1
ATOM 1272 O O . ASP A 1 168 ? -11.470 16.539 -1.673 1.00 80.56 168 ASP A O 1
ATOM 1276 N N . SER A 1 169 ? -11.453 18.425 -0.437 1.00 79.94 169 SER A N 1
ATOM 1277 C CA . SER A 1 169 ? -12.762 18.923 -0.877 1.00 79.94 169 SER A CA 1
ATOM 1278 C C . SER A 1 169 ? -12.829 19.212 -2.378 1.00 79.94 169 SER A C 1
ATOM 1280 O O . SER A 1 169 ? -13.905 19.132 -2.966 1.00 79.94 169 SER A O 1
ATOM 1282 N N . ASN A 1 170 ? -11.690 19.480 -3.017 1.00 78.44 170 ASN A N 1
ATOM 1283 C CA . ASN A 1 170 ? -11.579 19.684 -4.460 1.00 78.44 170 ASN A CA 1
ATOM 1284 C C . ASN A 1 170 ? -11.250 18.382 -5.208 1.00 78.44 170 ASN A C 1
ATOM 1286 O O . ASN A 1 170 ? -11.013 18.394 -6.414 1.00 78.44 170 ASN A O 1
ATOM 1290 N N . GLY A 1 171 ? -11.187 17.245 -4.506 1.00 73.31 171 GLY A N 1
ATOM 1291 C CA . GLY A 1 171 ? -10.854 15.948 -5.091 1.00 73.31 171 GLY A CA 1
ATOM 1292 C C . GLY A 1 171 ? -9.380 15.787 -5.473 1.00 73.31 171 GLY A C 1
ATOM 1293 O O . GLY A 1 171 ? -9.040 14.810 -6.138 1.00 73.31 171 GLY A O 1
ATOM 1294 N N . GLY A 1 172 ? -8.498 16.695 -5.045 1.00 72.06 172 GLY A N 1
ATOM 1295 C CA . GLY A 1 172 ? -7.071 16.665 -5.374 1.00 72.06 172 GLY A CA 1
ATOM 1296 C C . GLY A 1 172 ? -6.331 15.424 -4.863 1.00 72.06 172 GLY A C 1
ATOM 1297 O O . GLY A 1 172 ? -5.395 14.978 -5.517 1.00 72.06 172 GLY A O 1
ATOM 1298 N N . GLY A 1 173 ? -6.774 14.829 -3.752 1.00 74.31 173 GLY A N 1
ATOM 1299 C CA . GLY A 1 173 ? -6.182 13.633 -3.132 1.00 74.31 173 GLY A CA 1
ATOM 1300 C C . GLY A 1 173 ? -6.763 12.289 -3.592 1.00 74.31 173 GLY A C 1
ATOM 1301 O O . GLY A 1 173 ? -6.734 11.315 -2.837 1.00 74.31 173 GLY A O 1
ATOM 1302 N N . ARG A 1 174 ? -7.372 12.216 -4.781 1.00 79.00 174 ARG A N 1
ATOM 1303 C CA . ARG A 1 174 ? -7.890 10.947 -5.316 1.00 79.00 174 ARG A CA 1
ATOM 1304 C C . ARG A 1 174 ? -6.733 10.039 -5.745 1.00 79.00 174 ARG A C 1
ATOM 1306 O O . ARG A 1 174 ? -5.951 10.399 -6.614 1.00 79.00 174 ARG A O 1
ATOM 1313 N N . SER A 1 175 ? -6.655 8.846 -5.158 1.00 81.38 175 SER A N 1
ATOM 1314 C CA . SER A 1 175 ? -5.762 7.784 -5.634 1.00 81.38 175 SER A CA 1
ATOM 1315 C C . SER A 1 175 ? -6.267 7.232 -6.967 1.00 81.38 175 SER A C 1
ATOM 1317 O O . SER A 1 175 ? -7.460 6.951 -7.102 1.00 81.38 175 SER A O 1
ATOM 1319 N N . HIS A 1 176 ? -5.357 7.046 -7.917 1.00 81.88 176 HIS A N 1
ATOM 1320 C CA . HIS A 1 176 ? -5.611 6.385 -9.193 1.00 81.88 176 HIS A CA 1
ATOM 1321 C C . HIS A 1 176 ? -4.899 5.038 -9.196 1.00 81.88 176 HIS A C 1
ATOM 1323 O O . HIS A 1 176 ? -3.738 4.971 -8.806 1.00 81.88 176 HIS A O 1
ATOM 1329 N N . LEU A 1 177 ? -5.592 3.986 -9.626 1.00 85.00 177 LEU A N 1
ATOM 1330 C CA . LEU A 1 177 ? -5.041 2.636 -9.667 1.00 85.00 177 LEU A CA 1
ATOM 1331 C C . LEU A 1 177 ? -5.166 2.070 -11.073 1.00 85.00 177 LEU A C 1
ATOM 1333 O O . LEU A 1 177 ? -6.182 2.260 -11.748 1.00 85.00 177 LEU A O 1
ATOM 1337 N N . LEU A 1 178 ? -4.115 1.377 -11.495 1.00 85.25 178 LEU A N 1
ATOM 1338 C CA . LEU A 1 178 ? -4.090 0.592 -12.714 1.00 85.25 178 LEU A CA 1
ATOM 1339 C C . LEU A 1 178 ? -3.686 -0.835 -12.320 1.00 85.25 178 LEU A C 1
ATOM 1341 O O . LEU A 1 178 ? -2.523 -1.040 -11.978 1.00 85.25 178 LEU A O 1
ATOM 1345 N N . PRO A 1 179 ? -4.634 -1.786 -12.288 1.00 85.38 179 PRO A N 1
ATOM 1346 C CA . PRO A 1 179 ? -4.344 -3.156 -11.884 1.00 85.38 179 PRO A CA 1
ATOM 1347 C C . PRO A 1 179 ? -3.438 -3.847 -12.904 1.00 85.38 179 PRO A C 1
ATOM 1349 O O . PRO A 1 179 ? -3.475 -3.522 -14.096 1.00 85.38 179 PRO A O 1
ATOM 1352 N N . ILE A 1 180 ? -2.638 -4.808 -12.442 1.00 85.44 180 ILE A N 1
ATOM 1353 C CA . ILE A 1 180 ? -1.660 -5.500 -13.286 1.00 85.44 180 ILE A CA 1
ATOM 1354 C C . ILE A 1 180 ? -2.319 -6.238 -14.451 1.00 85.44 180 ILE A C 1
ATOM 1356 O O . ILE A 1 180 ? -1.779 -6.232 -15.551 1.00 85.44 180 ILE A O 1
ATOM 1360 N N . GLU A 1 181 ? -3.519 -6.779 -14.265 1.00 85.69 181 GLU A N 1
ATOM 1361 C CA . GLU A 1 181 ? -4.279 -7.459 -15.313 1.00 85.69 181 GLU A CA 1
ATOM 1362 C C . GLU A 1 181 ? -4.614 -6.495 -16.455 1.00 85.69 181 GLU A C 1
ATOM 1364 O O . GLU A 1 181 ? -4.440 -6.827 -17.623 1.00 85.69 181 GLU A O 1
ATOM 1369 N N . ALA A 1 182 ? -4.989 -5.252 -16.132 1.00 84.88 182 ALA A N 1
ATOM 1370 C CA . ALA A 1 182 ? -5.235 -4.229 -17.146 1.00 84.88 182 ALA A CA 1
ATOM 1371 C C . ALA A 1 182 ? -3.945 -3.812 -17.876 1.00 84.88 182 ALA A C 1
ATOM 1373 O O . ALA A 1 182 ? -3.999 -3.444 -19.051 1.00 84.88 182 ALA A O 1
ATOM 1374 N N . ILE A 1 183 ? -2.788 -3.866 -17.203 1.00 83.75 183 ILE A N 1
ATOM 1375 C CA . ILE A 1 183 ? -1.476 -3.649 -17.834 1.00 83.75 183 ILE A CA 1
ATOM 1376 C C . ILE A 1 183 ? -1.151 -4.817 -18.768 1.00 83.75 183 ILE A C 1
ATOM 1378 O O . ILE A 1 183 ? -0.780 -4.579 -19.917 1.00 83.75 183 ILE A O 1
ATOM 1382 N N . ALA A 1 184 ? -1.318 -6.055 -18.304 1.00 83.62 184 ALA A N 1
ATOM 1383 C CA . ALA A 1 184 ? -1.061 -7.266 -19.073 1.00 83.62 184 ALA A CA 1
ATOM 1384 C C . ALA A 1 184 ? -1.931 -7.316 -20.338 1.00 83.62 184 ALA A C 1
ATOM 1386 O O . ALA A 1 184 ? -1.398 -7.475 -21.437 1.00 83.62 184 ALA A O 1
ATOM 1387 N N . ASP A 1 185 ? -3.235 -7.055 -20.213 1.00 85.44 185 ASP A N 1
ATOM 1388 C CA . ASP A 1 185 ? -4.166 -6.949 -21.341 1.00 85.44 185 ASP A CA 1
ATOM 1389 C C . ASP A 1 185 ? -3.739 -5.851 -22.321 1.00 85.44 185 ASP A C 1
ATOM 1391 O O . ASP A 1 185 ? -3.729 -6.045 -23.541 1.00 85.44 185 ASP A O 1
ATOM 1395 N N . LEU A 1 186 ? -3.338 -4.684 -21.802 1.00 84.31 186 LEU A N 1
ATOM 1396 C CA . LEU A 1 186 ? -2.862 -3.590 -22.638 1.00 84.31 186 LEU A CA 1
ATOM 1397 C C . LEU A 1 186 ? -1.617 -4.008 -23.422 1.00 84.31 186 LEU A C 1
ATOM 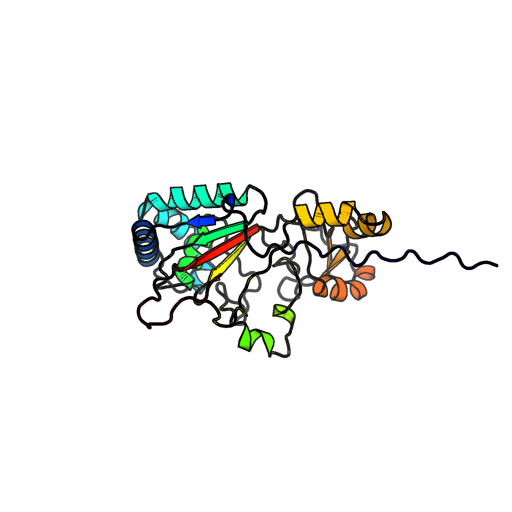1399 O O . LEU A 1 186 ? -1.593 -3.802 -24.632 1.00 84.31 186 LEU A O 1
ATOM 1403 N N . VAL A 1 187 ? -0.614 -4.602 -22.771 1.00 84.94 187 VAL A N 1
ATOM 1404 C CA . VAL A 1 187 ? 0.646 -5.057 -23.388 1.00 84.94 187 VAL A CA 1
ATOM 1405 C C . VAL A 1 187 ? 0.401 -6.178 -24.404 1.00 84.94 187 VAL A C 1
ATOM 1407 O O . VAL A 1 187 ? 0.987 -6.156 -25.491 1.00 84.94 187 VAL A O 1
ATOM 1410 N N . ALA A 1 188 ? -0.516 -7.105 -24.122 1.00 85.81 188 ALA A N 1
ATOM 1411 C CA . ALA A 1 188 ? -0.885 -8.194 -25.027 1.00 85.81 188 ALA A CA 1
ATOM 1412 C C . ALA A 1 188 ? -1.442 -7.690 -26.373 1.00 85.81 188 ALA A C 1
ATOM 1414 O O . ALA A 1 188 ? -1.266 -8.341 -27.400 1.00 85.81 188 ALA A O 1
ATOM 1415 N N . THR A 1 189 ? -2.050 -6.498 -26.396 1.00 86.31 189 THR A N 1
ATOM 1416 C CA . THR A 1 189 ? -2.575 -5.870 -27.626 1.00 86.31 189 THR A CA 1
ATOM 1417 C C . THR A 1 189 ? -1.565 -4.993 -28.380 1.00 86.31 189 THR A C 1
ATOM 1419 O O . THR A 1 189 ? -1.918 -4.379 -29.389 1.00 86.31 189 THR A O 1
ATOM 1422 N N . ARG A 1 190 ? -0.313 -4.891 -27.911 1.00 84.06 190 ARG A N 1
ATOM 1423 C CA . ARG A 1 190 ? 0.732 -4.045 -28.519 1.00 84.06 190 ARG A CA 1
ATOM 1424 C C . ARG A 1 190 ? 1.623 -4.814 -29.503 1.00 84.06 190 ARG A C 1
ATOM 1426 O O . ARG A 1 190 ? 1.660 -6.040 -29.474 1.00 84.06 190 ARG A O 1
ATOM 1433 N N . PRO A 1 191 ? 2.380 -4.105 -30.368 1.00 85.00 191 PRO A N 1
ATOM 1434 C CA . PRO A 1 191 ? 3.359 -4.733 -31.252 1.00 85.00 191 PRO A CA 1
ATOM 1435 C C . PRO A 1 191 ? 4.392 -5.578 -30.493 1.00 85.00 191 PRO A C 1
ATOM 1437 O O . PRO A 1 191 ? 4.801 -5.216 -29.390 1.00 85.00 191 PRO A O 1
ATOM 1440 N N . ALA A 1 192 ? 4.901 -6.635 -31.136 1.00 85.00 192 ALA A N 1
ATOM 1441 C CA . ALA A 1 192 ? 5.880 -7.560 -30.551 1.00 85.00 192 ALA A CA 1
ATOM 1442 C C . ALA A 1 192 ? 7.140 -6.865 -29.997 1.00 85.00 192 ALA A C 1
ATOM 1444 O O . ALA A 1 192 ? 7.697 -7.300 -28.997 1.00 85.00 192 ALA A O 1
ATOM 1445 N N . VAL A 1 193 ? 7.565 -5.746 -30.599 1.00 75.12 193 VAL A N 1
ATOM 1446 C CA . VAL A 1 193 ? 8.700 -4.954 -30.093 1.00 75.12 193 VAL A CA 1
ATOM 1447 C C . VAL A 1 193 ? 8.424 -4.341 -28.716 1.00 75.12 193 VAL A C 1
ATOM 1449 O O . VAL A 1 193 ? 9.317 -4.300 -27.878 1.00 75.12 193 VAL A O 1
ATOM 1452 N N . VAL A 1 194 ? 7.187 -3.904 -28.454 1.00 79.12 194 VAL A N 1
ATOM 1453 C CA . VAL A 1 194 ? 6.788 -3.351 -27.151 1.00 79.12 194 VAL A CA 1
ATOM 1454 C C . VAL A 1 194 ? 6.728 -4.465 -26.114 1.00 79.12 194 VAL A C 1
ATOM 1456 O O . VAL A 1 194 ? 7.221 -4.289 -25.007 1.00 79.12 194 VAL A O 1
ATOM 1459 N N . GLN A 1 195 ? 6.187 -5.625 -26.485 1.00 80.81 195 GLN A N 1
ATOM 1460 C CA . GLN A 1 195 ? 6.151 -6.799 -25.611 1.00 80.81 195 GLN A CA 1
ATOM 1461 C C . GLN A 1 195 ? 7.565 -7.250 -25.230 1.00 80.81 195 GLN A C 1
ATOM 1463 O O . GLN A 1 195 ? 7.856 -7.428 -24.051 1.00 80.81 195 GLN A O 1
ATOM 1468 N N . ALA A 1 196 ? 8.466 -7.344 -26.212 1.00 81.00 196 ALA A N 1
ATOM 1469 C CA . ALA A 1 196 ? 9.866 -7.680 -25.977 1.00 81.00 196 ALA A CA 1
ATOM 1470 C C . ALA A 1 196 ? 10.572 -6.643 -25.091 1.00 81.00 196 ALA A C 1
ATOM 1472 O O . ALA A 1 196 ? 11.334 -7.021 -24.210 1.00 81.00 196 ALA A O 1
ATOM 1473 N N . ALA A 1 197 ? 10.303 -5.348 -25.286 1.00 77.00 197 ALA A N 1
ATOM 1474 C CA . ALA A 1 197 ? 10.895 -4.287 -24.473 1.00 77.00 197 ALA A CA 1
ATOM 1475 C C . ALA A 1 197 ? 10.404 -4.305 -23.016 1.00 77.00 197 ALA A C 1
ATOM 1477 O O . ALA A 1 197 ? 11.193 -4.067 -22.110 1.00 77.00 197 ALA A O 1
ATOM 1478 N N . VAL A 1 198 ? 9.123 -4.602 -22.783 1.00 80.06 198 VAL A N 1
ATOM 1479 C CA . VAL A 1 198 ? 8.538 -4.708 -21.434 1.00 80.06 198 VAL A CA 1
ATOM 1480 C C . VAL A 1 198 ? 9.046 -5.951 -20.692 1.00 80.06 198 VAL A C 1
ATOM 1482 O O . VAL A 1 198 ? 9.241 -5.905 -19.478 1.00 80.06 198 VAL A O 1
ATOM 1485 N N . ALA A 1 199 ? 9.288 -7.043 -21.420 1.00 77.88 199 ALA A N 1
ATOM 1486 C CA . ALA A 1 199 ? 9.837 -8.282 -20.873 1.00 77.88 199 ALA A CA 1
ATOM 1487 C C . ALA A 1 199 ? 11.368 -8.256 -20.693 1.00 77.88 199 ALA A C 1
ATOM 1489 O O . ALA A 1 199 ? 11.915 -9.110 -19.997 1.00 77.88 199 ALA A O 1
ATOM 1490 N N . ALA A 1 200 ? 12.073 -7.316 -21.329 1.00 84.50 200 ALA A N 1
ATOM 1491 C CA . ALA A 1 200 ? 13.522 -7.199 -21.213 1.00 84.50 200 ALA A CA 1
ATOM 1492 C C . ALA A 1 200 ? 13.937 -6.707 -19.820 1.00 84.50 200 ALA A C 1
ATOM 1494 O O . ALA A 1 200 ? 13.268 -5.866 -19.221 1.00 84.50 200 ALA A O 1
ATOM 1495 N N . GLU A 1 201 ? 15.087 -7.178 -19.335 1.00 89.69 201 GLU A N 1
ATOM 1496 C CA . GLU A 1 201 ? 15.699 -6.630 -18.126 1.00 89.69 201 GLU A CA 1
ATOM 1497 C C . GLU A 1 201 ? 16.203 -5.207 -18.397 1.00 89.69 201 GLU A C 1
ATOM 1499 O O . GLU A 1 201 ? 17.178 -4.997 -19.128 1.00 89.69 201 GLU A O 1
ATOM 1504 N N . LEU A 1 202 ? 15.520 -4.222 -17.817 1.00 88.38 202 LEU A N 1
ATOM 1505 C CA . LEU A 1 202 ? 15.903 -2.817 -17.886 1.00 88.38 202 LEU A CA 1
ATOM 1506 C C . LEU A 1 202 ? 16.811 -2.459 -16.706 1.00 88.38 202 LEU A C 1
ATOM 1508 O O . LEU A 1 202 ? 16.685 -3.067 -15.642 1.00 88.38 202 LEU A O 1
ATOM 1512 N N . PRO A 1 203 ? 17.725 -1.487 -16.869 1.00 91.69 203 PRO A N 1
ATOM 1513 C CA . PRO A 1 203 ? 18.524 -0.982 -15.765 1.00 91.69 203 PRO A CA 1
ATOM 1514 C C . PRO A 1 203 ? 17.678 -0.070 -14.865 1.00 91.69 203 PRO A C 1
ATOM 1516 O O . PRO A 1 203 ? 16.945 0.785 -15.356 1.00 91.69 203 PRO A O 1
ATOM 1519 N N . TRP A 1 204 ? 17.821 -0.232 -13.555 1.00 90.56 204 TRP A N 1
ATOM 1520 C CA . TRP A 1 204 ? 17.146 0.515 -12.497 1.00 90.56 204 TRP A CA 1
ATOM 1521 C C . TRP A 1 204 ? 18.191 1.103 -11.561 1.00 90.56 204 TRP A C 1
ATOM 1523 O O . TRP A 1 204 ? 19.024 0.363 -11.035 1.00 90.56 204 TRP A O 1
ATOM 1533 N N . ALA A 1 205 ? 18.149 2.412 -11.345 1.00 92.50 205 ALA A N 1
ATOM 1534 C CA . ALA A 1 205 ? 19.021 3.072 -10.389 1.00 92.50 205 ALA A CA 1
ATOM 1535 C C . ALA A 1 205 ? 18.552 2.729 -8.975 1.00 92.50 205 ALA A C 1
ATOM 1537 O O . ALA A 1 205 ? 17.365 2.853 -8.665 1.00 92.50 205 ALA A O 1
ATOM 1538 N N . VAL A 1 206 ? 19.484 2.287 -8.138 1.00 91.06 206 VAL A N 1
ATOM 1539 C CA . VAL A 1 206 ? 19.273 2.151 -6.699 1.00 91.06 206 VAL A CA 1
ATOM 1540 C C . VAL A 1 206 ? 19.647 3.472 -6.042 1.00 91.06 206 VAL A C 1
ATOM 1542 O O . VAL A 1 206 ? 20.660 4.073 -6.404 1.00 91.06 206 VAL A O 1
ATOM 1545 N N . ALA A 1 207 ? 18.841 3.920 -5.081 1.00 90.56 207 ALA A N 1
ATOM 1546 C CA . ALA A 1 207 ? 19.129 5.126 -4.316 1.00 90.56 207 ALA A CA 1
ATOM 1547 C C . ALA A 1 207 ? 20.523 5.052 -3.667 1.00 90.56 207 ALA A C 1
ATOM 1549 O O . ALA A 1 207 ? 20.917 4.019 -3.117 1.00 90.56 207 ALA A O 1
ATOM 1550 N N . GLU A 1 208 ? 21.270 6.155 -3.707 1.00 90.69 208 GLU A N 1
ATOM 1551 C CA . GLU A 1 208 ? 22.648 6.217 -3.197 1.00 90.69 208 GLU A CA 1
ATOM 1552 C C . GLU A 1 208 ? 22.710 5.888 -1.695 1.00 90.69 208 GLU A C 1
ATOM 1554 O O . GLU A 1 208 ? 23.617 5.195 -1.232 1.00 90.69 208 GLU A O 1
ATOM 1559 N N . GLU A 1 209 ? 21.694 6.286 -0.929 1.00 91.00 209 GLU A N 1
ATOM 1560 C CA . GLU A 1 209 ? 21.559 5.989 0.501 1.00 91.00 209 GLU A CA 1
ATOM 1561 C C . GLU A 1 209 ? 21.367 4.496 0.795 1.00 91.00 209 GLU A C 1
ATOM 1563 O O . GLU A 1 209 ? 21.626 4.051 1.914 1.00 91.00 209 GLU A O 1
ATOM 1568 N N . LEU A 1 210 ? 20.938 3.718 -0.201 1.00 89.19 210 LEU A N 1
ATOM 1569 C CA . LEU A 1 210 ? 20.761 2.267 -0.126 1.00 89.19 210 LEU A CA 1
ATOM 1570 C C . LEU A 1 210 ? 21.945 1.501 -0.740 1.00 89.19 210 LEU A C 1
ATOM 1572 O O . LEU A 1 210 ? 21.844 0.302 -0.997 1.00 89.19 210 LEU A O 1
ATOM 1576 N N . GLY A 1 211 ? 23.073 2.184 -0.958 1.00 89.88 211 GLY A N 1
ATOM 1577 C CA . GLY A 1 211 ? 24.298 1.617 -1.524 1.00 89.88 211 GLY A CA 1
ATOM 1578 C C . GLY A 1 211 ? 24.505 1.910 -3.010 1.00 89.88 211 GLY A C 1
ATOM 1579 O O . GLY A 1 211 ? 25.560 1.552 -3.535 1.00 89.88 211 GLY A O 1
ATOM 1580 N N . GLY A 1 212 ? 23.548 2.577 -3.665 1.00 90.38 212 GLY A N 1
ATOM 1581 C CA . GLY A 1 212 ? 23.656 3.017 -5.053 1.00 90.38 212 GLY A CA 1
ATOM 1582 C C . GLY A 1 212 ? 23.760 1.884 -6.082 1.00 90.38 212 GLY A C 1
ATOM 1583 O O . GLY A 1 212 ? 23.551 0.703 -5.792 1.00 90.38 212 GLY A O 1
ATOM 1584 N N . GLY A 1 213 ? 24.110 2.264 -7.312 1.00 91.88 213 GLY A N 1
ATOM 1585 C CA . GLY A 1 213 ? 24.370 1.347 -8.428 1.00 91.88 213 GLY A CA 1
ATOM 1586 C C . GLY A 1 213 ? 23.147 1.017 -9.288 1.00 91.88 213 GLY A C 1
ATOM 1587 O O . GLY A 1 213 ? 22.105 1.671 -9.208 1.00 91.88 213 GLY A O 1
ATOM 1588 N N . VAL A 1 214 ? 23.299 0.012 -10.157 1.00 91.06 214 VAL A N 1
ATOM 1589 C CA . VAL A 1 214 ? 22.269 -0.402 -11.122 1.00 91.06 214 VAL A CA 1
ATOM 1590 C C . VAL A 1 214 ? 21.826 -1.855 -10.923 1.00 91.06 214 VAL A C 1
ATOM 1592 O O . VAL A 1 214 ? 22.622 -2.789 -11.017 1.00 91.06 214 VAL A O 1
ATOM 1595 N N . VAL A 1 215 ? 20.519 -2.061 -10.758 1.00 88.69 215 VAL A N 1
ATOM 1596 C CA . VAL A 1 215 ? 19.861 -3.378 -10.789 1.00 88.69 215 VAL A CA 1
ATOM 1597 C C . VAL A 1 215 ? 19.233 -3.598 -12.163 1.00 88.69 215 VAL A C 1
ATOM 1599 O O . VAL A 1 215 ? 18.630 -2.688 -12.712 1.00 88.69 215 VAL A O 1
ATOM 1602 N N . HIS A 1 216 ? 19.353 -4.796 -12.737 1.00 88.44 216 HIS A N 1
ATOM 1603 C CA . HIS A 1 216 ? 18.692 -5.136 -14.003 1.00 88.44 216 HIS A CA 1
ATOM 1604 C C . HIS A 1 216 ? 17.482 -6.030 -13.734 1.00 88.44 216 HIS A C 1
ATOM 1606 O O . HIS A 1 216 ? 17.640 -7.121 -13.205 1.00 88.44 216 HIS A O 1
ATOM 1612 N N . ALA A 1 217 ? 16.276 -5.573 -14.062 1.00 86.56 217 ALA A N 1
ATOM 1613 C CA . ALA A 1 217 ? 15.046 -6.323 -13.805 1.00 86.56 217 ALA A CA 1
ATOM 1614 C C . ALA A 1 217 ? 13.986 -6.020 -14.875 1.00 86.56 217 ALA A C 1
ATOM 1616 O O . ALA A 1 217 ? 13.990 -4.918 -15.436 1.00 86.56 217 ALA A O 1
ATOM 1617 N N . PRO A 1 218 ? 13.076 -6.961 -15.179 1.00 87.94 218 PRO A N 1
ATOM 1618 C CA . PRO A 1 218 ? 12.000 -6.704 -16.128 1.00 87.94 218 PRO A CA 1
ATOM 1619 C C . PRO A 1 218 ? 10.963 -5.734 -15.548 1.00 87.94 218 PRO A C 1
ATOM 1621 O O . PRO A 1 218 ? 10.807 -5.624 -14.330 1.00 87.94 218 PRO A O 1
ATOM 1624 N N . VAL A 1 219 ? 10.237 -5.036 -16.426 1.00 87.69 219 VAL A N 1
ATOM 1625 C CA . VAL A 1 219 ? 9.139 -4.135 -16.022 1.00 87.69 219 VAL A CA 1
ATOM 1626 C C . VAL A 1 219 ? 7.921 -4.933 -15.570 1.00 87.69 219 VAL A C 1
ATOM 1628 O O . VAL A 1 219 ? 7.265 -4.556 -14.603 1.00 87.69 219 VAL A O 1
ATOM 1631 N N . LEU A 1 220 ? 7.612 -6.020 -16.277 1.00 87.06 220 LEU A N 1
ATOM 1632 C CA . LEU A 1 220 ? 6.433 -6.852 -16.055 1.00 87.06 220 LEU A CA 1
ATOM 1633 C C . LEU A 1 220 ? 6.850 -8.317 -15.903 1.00 87.06 220 LEU A C 1
ATOM 1635 O O . LEU A 1 220 ? 7.657 -8.819 -16.688 1.00 87.06 220 LEU A O 1
ATOM 1639 N N . SER A 1 221 ? 6.266 -9.001 -14.926 1.00 81.56 221 SER A N 1
ATOM 1640 C CA . SER A 1 221 ? 6.233 -10.462 -14.826 1.00 81.56 221 SER A CA 1
ATOM 1641 C C . SER A 1 221 ? 4.781 -10.952 -14.815 1.00 81.56 221 SER A C 1
ATOM 1643 O O . SER A 1 221 ? 3.852 -10.158 -14.964 1.00 81.56 221 SER A O 1
ATOM 1645 N N . ASP A 1 222 ? 4.585 -12.259 -14.628 1.00 73.62 222 ASP A N 1
ATOM 1646 C CA . ASP A 1 222 ? 3.257 -12.884 -14.591 1.00 73.62 222 ASP A CA 1
ATOM 1647 C C . ASP A 1 222 ? 2.326 -12.270 -13.530 1.00 73.62 222 ASP A C 1
ATOM 1649 O O . ASP A 1 222 ? 1.111 -12.249 -13.709 1.00 73.62 222 ASP A O 1
ATOM 1653 N N . ASP A 1 223 ? 2.884 -11.771 -12.425 1.00 75.81 223 ASP A N 1
ATOM 1654 C CA . ASP A 1 223 ? 2.128 -11.319 -11.258 1.00 75.81 223 ASP A CA 1
ATOM 1655 C C . ASP A 1 223 ? 2.663 -10.042 -10.595 1.00 75.81 223 ASP A C 1
ATOM 1657 O O . ASP A 1 223 ? 2.166 -9.648 -9.535 1.00 75.81 223 ASP A O 1
ATOM 1661 N N . ALA A 1 224 ? 3.647 -9.382 -11.206 1.00 83.31 224 ALA A N 1
ATOM 1662 C CA . ALA A 1 224 ? 4.268 -8.183 -10.670 1.00 83.31 224 ALA A CA 1
ATOM 1663 C C . ALA A 1 224 ? 4.601 -7.137 -11.737 1.00 83.31 224 ALA A C 1
ATOM 1665 O O . ALA A 1 224 ? 4.861 -7.440 -12.901 1.00 83.31 224 ALA A O 1
ATOM 1666 N N . VAL A 1 225 ? 4.627 -5.878 -11.301 1.00 88.19 225 VAL A N 1
ATOM 1667 C CA . VAL A 1 225 ? 5.074 -4.742 -12.103 1.00 88.19 225 VAL A CA 1
ATOM 1668 C C . VAL A 1 225 ? 6.069 -3.932 -11.283 1.00 88.19 225 VAL A C 1
ATOM 1670 O O . VAL A 1 225 ? 5.837 -3.667 -10.108 1.00 88.19 225 VAL A O 1
ATOM 1673 N N . ARG A 1 226 ? 7.185 -3.548 -11.901 1.00 88.81 226 ARG A N 1
ATOM 1674 C CA . ARG A 1 226 ? 8.136 -2.568 -11.371 1.00 88.81 226 ARG A CA 1
ATOM 1675 C C . ARG A 1 226 ? 8.155 -1.417 -12.359 1.00 88.81 226 ARG A C 1
ATOM 1677 O O . ARG A 1 226 ? 8.572 -1.596 -13.502 1.00 88.81 226 ARG A O 1
ATOM 1684 N N . TRP A 1 227 ? 7.654 -0.254 -11.958 1.00 88.25 227 TRP A N 1
ATOM 1685 C CA . TRP A 1 227 ? 7.585 0.904 -12.843 1.00 88.25 227 TRP A CA 1
ATOM 1686 C C . TRP A 1 227 ? 7.751 2.222 -12.099 1.00 88.25 227 TRP A C 1
ATOM 1688 O O . TRP A 1 227 ? 6.866 2.661 -11.371 1.00 88.25 227 TRP A O 1
ATOM 1698 N N . LEU A 1 228 ? 8.865 2.884 -12.389 1.00 86.81 228 LEU A N 1
ATOM 1699 C CA . LEU A 1 228 ? 9.087 4.302 -12.157 1.00 86.81 228 LEU A CA 1
ATOM 1700 C C . LEU A 1 228 ? 10.034 4.775 -13.255 1.00 86.81 228 LEU A C 1
ATOM 1702 O O . LEU A 1 228 ? 11.132 4.241 -13.428 1.00 86.81 228 LEU A O 1
ATOM 1706 N N . ARG A 1 229 ? 9.584 5.729 -14.071 1.00 85.94 229 ARG A N 1
ATOM 1707 C CA . ARG A 1 229 ? 10.329 6.121 -15.275 1.00 85.94 229 ARG A CA 1
ATOM 1708 C C . ARG A 1 229 ? 11.689 6.714 -14.908 1.00 85.94 229 ARG A C 1
ATOM 1710 O O . ARG A 1 229 ? 12.687 6.388 -15.547 1.00 85.94 229 ARG A O 1
ATOM 1717 N N . PHE A 1 230 ? 11.702 7.550 -13.874 1.00 85.62 230 PHE A N 1
ATOM 1718 C CA . PHE A 1 230 ? 12.884 8.262 -13.408 1.00 85.62 230 PHE A CA 1
ATOM 1719 C C . PHE A 1 230 ? 14.062 7.322 -13.105 1.00 85.62 230 PHE A C 1
ATOM 1721 O O . PHE A 1 230 ? 15.160 7.536 -13.614 1.00 85.62 230 PHE A O 1
ATOM 1728 N N . THR A 1 231 ? 13.825 6.220 -12.383 1.00 87.69 231 THR A N 1
ATOM 1729 C CA . THR A 1 231 ? 14.885 5.266 -12.005 1.00 87.69 231 THR A CA 1
ATOM 1730 C C . THR A 1 231 ? 15.516 4.549 -13.194 1.00 87.69 231 THR A C 1
ATOM 1732 O O . THR A 1 231 ? 16.686 4.180 -13.128 1.00 87.69 231 THR A O 1
ATOM 1735 N N . ILE A 1 232 ? 14.774 4.345 -14.287 1.00 88.56 232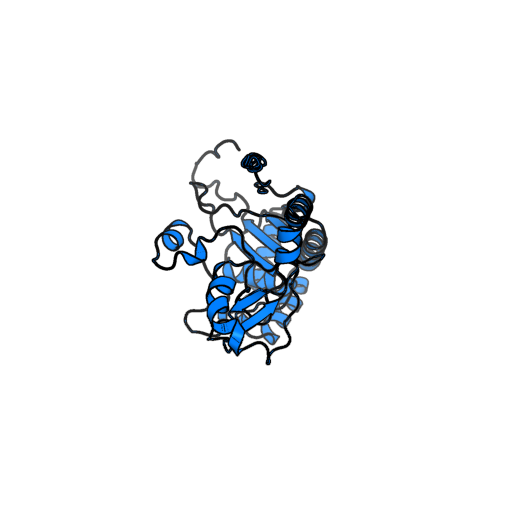 ILE A N 1
ATOM 1736 C CA . ILE A 1 232 ? 15.339 3.764 -15.514 1.00 88.56 232 ILE A CA 1
ATOM 1737 C C . ILE A 1 232 ? 16.204 4.806 -16.221 1.00 88.56 232 ILE A C 1
ATOM 1739 O O . ILE A 1 232 ? 17.339 4.526 -16.604 1.00 88.56 232 ILE A O 1
ATOM 1743 N N . GLU A 1 233 ? 15.674 6.019 -16.393 1.00 89.44 233 GLU A N 1
ATOM 1744 C CA . GLU A 1 233 ? 16.368 7.100 -17.098 1.00 89.44 233 GLU A CA 1
ATOM 1745 C C . GLU A 1 233 ? 17.690 7.476 -16.423 1.00 89.44 233 GLU A C 1
ATOM 1747 O O . GLU A 1 233 ? 18.686 7.686 -17.115 1.00 89.44 233 GLU A O 1
ATOM 1752 N N . GLU A 1 234 ? 17.726 7.482 -15.090 1.00 87.69 234 GLU A N 1
ATOM 1753 C CA . GLU A 1 234 ? 18.945 7.725 -14.320 1.00 87.69 234 GLU A CA 1
ATOM 1754 C C . GLU A 1 234 ? 19.995 6.610 -14.483 1.00 87.69 234 GLU A C 1
ATOM 1756 O O . GLU A 1 234 ? 21.200 6.877 -14.482 1.00 87.69 234 GLU A O 1
ATOM 1761 N N . ALA A 1 235 ? 19.562 5.361 -14.668 1.00 89.94 235 ALA A N 1
ATOM 1762 C CA . ALA A 1 235 ? 20.455 4.210 -14.782 1.00 89.94 235 ALA A CA 1
ATOM 1763 C C . ALA A 1 235 ? 21.060 4.030 -16.180 1.00 89.94 235 ALA A C 1
ATOM 1765 O O . ALA A 1 235 ? 22.162 3.488 -16.308 1.00 89.94 235 ALA A O 1
ATOM 1766 N N . LEU A 1 236 ? 20.368 4.473 -17.238 1.00 89.75 236 LEU A N 1
ATOM 1767 C CA . LEU A 1 236 ? 20.786 4.276 -18.634 1.00 89.75 236 LEU A CA 1
ATOM 1768 C C . LEU A 1 236 ? 22.237 4.714 -18.928 1.00 89.75 236 LEU A C 1
ATOM 1770 O O . LEU A 1 236 ? 22.945 3.950 -19.590 1.00 89.75 236 LEU A O 1
ATOM 1774 N N . PRO A 1 237 ? 22.735 5.869 -18.438 1.00 88.56 237 PRO A N 1
ATOM 1775 C CA . PRO A 1 237 ? 24.128 6.271 -18.648 1.00 88.56 237 PRO A CA 1
ATOM 1776 C C . PRO A 1 237 ? 25.155 5.390 -17.917 1.00 88.56 237 PRO A C 1
ATOM 1778 O O . PRO A 1 237 ? 26.296 5.296 -18.365 1.00 88.56 237 PRO A O 1
ATOM 1781 N N . ARG A 1 238 ? 24.770 4.749 -16.802 1.00 83.19 238 ARG A N 1
ATOM 1782 C CA . ARG A 1 238 ? 25.649 3.940 -15.931 1.00 83.19 238 ARG A CA 1
ATOM 1783 C C . ARG A 1 238 ? 25.670 2.455 -16.330 1.00 83.19 238 ARG A C 1
ATOM 1785 O O . ARG A 1 238 ? 26.673 1.764 -16.152 1.00 83.19 238 ARG A O 1
ATOM 1792 N N . ALA A 1 239 ? 24.589 1.970 -16.944 1.00 78.69 239 ALA A N 1
ATOM 1793 C CA . ALA A 1 239 ? 24.366 0.559 -17.268 1.00 78.69 239 ALA A CA 1
ATOM 1794 C C . ALA A 1 239 ? 25.493 -0.149 -18.063 1.00 78.69 239 ALA A C 1
ATOM 1796 O O . ALA A 1 239 ? 25.787 -1.304 -17.743 1.00 78.69 239 ALA A O 1
ATOM 1797 N N . PRO A 1 240 ? 26.171 0.470 -19.057 1.00 72.44 240 PRO A N 1
ATOM 1798 C CA . PRO A 1 240 ? 27.245 -0.198 -19.801 1.00 72.44 240 PRO A CA 1
ATOM 1799 C C . PRO A 1 240 ? 28.455 -0.592 -18.939 1.00 72.44 240 PRO A C 1
ATOM 1801 O O . PRO A 1 240 ? 29.155 -1.542 -19.284 1.00 72.44 240 PRO A O 1
ATOM 1804 N N . ALA A 1 241 ? 28.698 0.116 -17.831 1.00 61.75 241 ALA A N 1
ATOM 1805 C CA . ALA A 1 241 ? 29.843 -0.104 -16.948 1.00 61.75 241 ALA A CA 1
ATOM 1806 C C . ALA A 1 241 ? 29.562 -1.117 -15.817 1.00 61.75 241 ALA A C 1
ATOM 1808 O O . ALA A 1 241 ? 30.493 -1.726 -15.293 1.00 61.75 241 ALA A O 1
ATOM 1809 N N . GLU A 1 242 ? 28.291 -1.333 -15.459 1.00 63.09 242 GLU A N 1
ATOM 1810 C CA . GLU A 1 242 ? 27.895 -2.008 -14.209 1.00 63.09 242 GLU A CA 1
ATOM 1811 C C . GLU A 1 242 ? 27.195 -3.366 -14.387 1.00 63.09 242 GLU A C 1
ATOM 1813 O O . GLU A 1 242 ? 26.789 -3.980 -13.403 1.00 63.09 242 GLU A O 1
ATOM 1818 N N . ARG A 1 243 ? 27.123 -3.914 -15.610 1.00 56.84 243 ARG A N 1
ATOM 1819 C CA . ARG A 1 243 ? 26.487 -5.219 -15.930 1.00 56.84 243 ARG A CA 1
ATOM 1820 C C . ARG A 1 243 ? 26.993 -6.449 -15.147 1.00 56.84 243 ARG A C 1
ATOM 1822 O O . ARG A 1 243 ? 26.534 -7.554 -15.414 1.00 56.84 243 ARG A O 1
ATOM 1829 N N . SER A 1 244 ? 27.947 -6.310 -14.227 1.00 46.69 244 SER A N 1
ATOM 1830 C CA . SER A 1 244 ? 28.700 -7.433 -13.661 1.00 46.69 244 SER A CA 1
ATOM 1831 C C . SER A 1 244 ? 28.504 -7.736 -12.171 1.00 46.69 244 SER A C 1
ATOM 1833 O O . SER A 1 244 ? 29.191 -8.645 -11.704 1.00 46.69 244 SER A O 1
ATOM 1835 N N . ARG A 1 245 ? 27.655 -7.042 -11.386 1.00 49.88 245 ARG A N 1
ATOM 1836 C CA . ARG A 1 245 ? 27.837 -7.116 -9.913 1.00 49.88 245 ARG A CA 1
ATOM 1837 C C . ARG A 1 245 ? 26.676 -7.351 -8.951 1.00 49.88 245 ARG A C 1
ATOM 1839 O O . ARG A 1 245 ? 26.993 -7.650 -7.803 1.00 49.88 245 ARG A O 1
ATOM 1846 N N . THR A 1 246 ? 25.407 -7.375 -9.350 1.00 51.53 246 THR A N 1
ATOM 1847 C CA . THR A 1 246 ? 24.342 -7.605 -8.351 1.00 51.53 246 THR A CA 1
ATOM 1848 C C . THR A 1 246 ? 23.247 -8.518 -8.899 1.00 51.53 246 THR A C 1
ATOM 1850 O O . THR A 1 246 ? 22.652 -8.180 -9.923 1.00 51.53 246 THR A O 1
ATOM 1853 N N . PRO A 1 247 ? 22.961 -9.673 -8.260 1.00 52.59 247 PRO A N 1
ATOM 1854 C CA . PRO A 1 247 ? 21.768 -10.439 -8.585 1.00 52.59 247 PRO A CA 1
ATOM 1855 C C . PRO A 1 247 ? 20.545 -9.571 -8.292 1.00 52.59 247 PRO A C 1
ATOM 1857 O O . PRO A 1 247 ? 20.404 -9.036 -7.194 1.00 52.59 247 PRO A O 1
ATOM 1860 N N . ALA A 1 248 ? 19.683 -9.404 -9.287 1.00 54.31 248 ALA A N 1
ATOM 1861 C CA . ALA A 1 248 ? 18.484 -8.600 -9.148 1.00 54.31 248 ALA A CA 1
ATOM 1862 C C . ALA A 1 248 ? 17.439 -9.296 -8.269 1.00 54.31 248 ALA A C 1
ATOM 1864 O O . ALA A 1 248 ? 17.203 -10.501 -8.397 1.00 54.31 248 ALA A O 1
ATOM 1865 N N . GLY A 1 249 ? 16.765 -8.522 -7.415 1.00 54.69 249 GLY A N 1
ATOM 1866 C CA . GLY A 1 249 ? 15.483 -8.935 -6.853 1.00 54.69 249 GLY A CA 1
ATOM 1867 C C . GLY A 1 249 ? 14.449 -9.077 -7.974 1.00 54.69 249 GLY A C 1
ATOM 1868 O O . GLY A 1 249 ? 14.423 -8.276 -8.912 1.00 54.69 249 GLY A O 1
ATOM 1869 N N . ARG A 1 250 ? 13.597 -10.106 -7.901 1.00 51.28 250 ARG A N 1
ATOM 1870 C CA . ARG A 1 250 ? 12.466 -10.250 -8.832 1.00 51.28 250 ARG A CA 1
ATOM 1871 C C . ARG A 1 250 ? 11.491 -9.072 -8.664 1.00 51.28 250 ARG A C 1
ATOM 1873 O O . ARG A 1 250 ? 11.361 -8.574 -7.544 1.00 51.28 250 ARG A O 1
ATOM 1880 N N . PRO A 1 251 ? 10.778 -8.648 -9.727 1.00 53.72 251 PRO A N 1
ATOM 1881 C CA . PRO A 1 251 ? 9.622 -7.769 -9.572 1.00 53.72 251 PRO A CA 1
ATOM 1882 C C . PRO A 1 251 ? 8.666 -8.340 -8.516 1.00 53.72 251 PRO A C 1
ATOM 1884 O O . PRO A 1 251 ? 8.465 -9.556 -8.459 1.00 53.72 251 PRO A O 1
ATOM 1887 N N . ARG A 1 252 ? 8.104 -7.473 -7.669 1.00 52.00 252 ARG A N 1
ATOM 1888 C CA . ARG A 1 252 ? 7.159 -7.848 -6.609 1.00 52.00 252 ARG A CA 1
ATOM 1889 C C . ARG A 1 252 ? 5.743 -7.433 -6.982 1.00 52.00 252 ARG A C 1
ATOM 1891 O O . ARG A 1 252 ? 5.540 -6.419 -7.655 1.00 52.00 252 ARG A O 1
ATOM 1898 N N . ARG A 1 253 ? 4.758 -8.234 -6.569 1.00 50.81 253 ARG A N 1
ATOM 1899 C CA . ARG A 1 253 ? 3.346 -7.923 -6.802 1.00 50.81 253 ARG A CA 1
ATOM 1900 C C . ARG A 1 253 ? 3.021 -6.625 -6.078 1.00 50.81 253 ARG A C 1
ATOM 1902 O O . ARG A 1 253 ? 3.008 -6.605 -4.853 1.00 50.81 253 ARG A O 1
ATOM 1909 N N . PHE A 1 254 ? 2.734 -5.561 -6.825 1.00 44.72 254 PHE A N 1
ATOM 1910 C CA . PHE A 1 254 ? 2.319 -4.307 -6.213 1.00 44.72 254 PHE A CA 1
ATOM 1911 C C . PHE A 1 254 ? 0.917 -4.467 -5.633 1.00 44.72 254 PHE A C 1
ATOM 1913 O O . PHE A 1 254 ? -0.060 -4.634 -6.365 1.00 44.72 254 PHE A O 1
ATOM 1920 N N . THR A 1 255 ? 0.837 -4.406 -4.310 1.00 58.59 255 THR A N 1
ATOM 1921 C CA . THR A 1 255 ? -0.415 -4.515 -3.573 1.00 58.59 255 THR A CA 1
ATOM 1922 C C . THR A 1 255 ? -0.706 -3.175 -2.904 1.00 58.59 255 THR A C 1
ATOM 1924 O O . THR A 1 255 ? 0.190 -2.563 -2.319 1.00 58.59 255 THR A O 1
ATOM 1927 N N . LEU A 1 256 ? -1.954 -2.695 -2.959 1.00 63.56 256 LEU A N 1
ATOM 1928 C CA . LEU A 1 256 ? -2.350 -1.472 -2.247 1.00 63.56 256 LEU A CA 1
ATOM 1929 C C . LEU A 1 256 ? -3.381 -1.759 -1.156 1.00 63.56 256 LEU A C 1
ATOM 1931 O O . LEU A 1 256 ? -4.535 -2.097 -1.432 1.00 63.56 256 LEU A O 1
ATOM 1935 N N . LEU A 1 257 ? -3.009 -1.473 0.089 1.00 61.78 257 LEU A N 1
ATOM 1936 C CA . LEU A 1 257 ? -3.953 -1.337 1.190 1.00 61.78 257 LEU A CA 1
ATOM 1937 C C . LEU A 1 257 ? -4.292 0.139 1.385 1.00 61.78 257 LEU A C 1
ATOM 1939 O O . LEU A 1 257 ? -3.479 0.944 1.836 1.00 61.78 257 LEU A O 1
ATOM 1943 N N . ARG A 1 258 ? -5.535 0.507 1.094 1.00 61.59 258 ARG A N 1
ATOM 1944 C CA . ARG A 1 258 ? -6.060 1.830 1.410 1.00 61.59 258 ARG A CA 1
ATOM 1945 C C . ARG A 1 258 ? -7.016 1.749 2.585 1.00 61.59 258 ARG A C 1
ATOM 1947 O O . ARG A 1 258 ? -7.894 0.898 2.662 1.00 61.59 258 ARG A O 1
ATOM 1954 N N . VAL A 1 259 ? -6.892 2.705 3.482 1.00 57.66 259 VAL A N 1
ATOM 1955 C CA . VAL A 1 259 ? -7.719 2.815 4.672 1.00 57.66 259 VAL A CA 1
ATOM 1956 C C . VAL A 1 259 ? -8.316 4.215 4.693 1.00 57.66 259 VAL A C 1
ATOM 1958 O O . VAL A 1 259 ? -7.625 5.204 4.450 1.00 57.66 259 VAL A O 1
ATOM 1961 N N . SER A 1 260 ? -9.618 4.333 4.928 1.00 51.53 260 SER A N 1
ATOM 1962 C CA . SER A 1 260 ? -10.305 5.623 4.979 1.00 51.53 260 SER A CA 1
ATOM 1963 C C . SER A 1 260 ? -11.201 5.723 6.201 1.00 51.53 260 SER A C 1
ATOM 1965 O O . SER A 1 260 ? -11.971 4.798 6.492 1.00 51.53 260 SER A O 1
ATOM 1967 N N . ALA A 1 261 ? -11.159 6.882 6.860 1.00 47.12 261 ALA A N 1
ATOM 1968 C CA . ALA A 1 261 ? -12.141 7.222 7.875 1.00 47.12 261 ALA A CA 1
ATOM 1969 C C . ALA A 1 261 ? -13.570 7.145 7.309 1.00 47.12 261 ALA A C 1
ATOM 1971 O O . ALA A 1 261 ? -13.796 7.385 6.119 1.00 47.12 261 ALA A O 1
ATOM 1972 N N . GLY A 1 262 ? -14.537 6.779 8.149 1.00 36.62 262 GLY A N 1
ATOM 1973 C CA . GLY A 1 262 ? -15.951 6.971 7.820 1.00 36.62 262 GLY A CA 1
ATOM 1974 C C . GLY A 1 262 ? -16.334 8.451 7.865 1.00 36.62 262 GLY A C 1
ATOM 1975 O O . GLY A 1 262 ? -15.699 9.230 8.575 1.00 36.62 262 GLY A O 1
ATOM 1976 N N . ASP A 1 263 ? -17.397 8.835 7.152 1.00 39.34 263 ASP A N 1
ATOM 1977 C CA . ASP A 1 263 ? -18.010 10.170 7.232 1.00 39.34 263 ASP A CA 1
ATOM 1978 C C . ASP A 1 263 ? -18.673 10.399 8.606 1.00 39.34 263 ASP A C 1
ATOM 1980 O O . ASP A 1 263 ? -19.892 10.507 8.738 1.00 39.34 263 ASP A O 1
ATOM 1984 N N . SER A 1 264 ? -17.868 10.517 9.658 1.00 34.12 264 SER A N 1
ATOM 1985 C CA . SER A 1 264 ? -18.300 11.043 10.958 1.00 34.12 264 SER A CA 1
ATOM 1986 C C . SER A 1 264 ? -18.242 12.581 10.992 1.00 34.12 264 SER A C 1
ATOM 1988 O O . SER A 1 264 ? -18.581 13.199 11.998 1.00 34.12 264 SER A O 1
ATOM 1990 N N . ALA A 1 265 ? -17.896 13.231 9.871 1.00 31.30 265 ALA A N 1
ATOM 1991 C CA . ALA A 1 265 ? -17.809 14.686 9.715 1.00 31.30 265 ALA A CA 1
ATOM 1992 C C . ALA A 1 265 ? -19.172 15.411 9.587 1.00 31.30 265 ALA A C 1
ATOM 1994 O O . ALA A 1 265 ? -19.236 16.556 9.141 1.00 31.30 265 ALA A O 1
ATOM 1995 N N . ARG A 1 266 ? -20.286 14.815 10.038 1.00 34.53 266 ARG A N 1
ATOM 1996 C CA . ARG A 1 266 ? -21.588 15.511 10.143 1.00 34.53 266 ARG A CA 1
ATOM 1997 C C . ARG A 1 266 ? -21.739 16.316 11.443 1.00 34.53 266 ARG A C 1
ATOM 1999 O O . ARG A 1 266 ? -22.793 16.291 12.069 1.00 34.53 266 ARG A O 1
ATOM 2006 N N . ARG A 1 267 ? -20.707 17.071 11.836 1.00 35.38 267 ARG A N 1
ATOM 2007 C CA . ARG A 1 267 ? -20.829 18.155 12.838 1.00 35.38 267 ARG A CA 1
ATOM 2008 C C . ARG A 1 267 ? -20.601 19.565 12.274 1.00 35.38 267 ARG A C 1
ATOM 2010 O O . ARG A 1 267 ? -20.659 20.516 13.039 1.00 35.38 267 ARG A O 1
ATOM 2017 N N . LEU A 1 268 ? -20.420 19.728 10.956 1.00 32.69 268 LEU A N 1
ATOM 2018 C CA . LEU A 1 268 ? -20.194 21.047 10.327 1.00 32.69 268 LEU A CA 1
ATOM 2019 C C . LEU A 1 268 ? -21.204 21.444 9.231 1.00 32.69 268 LEU A C 1
ATOM 2021 O O . LEU A 1 268 ? -20.966 22.390 8.494 1.00 32.69 268 LEU A O 1
ATOM 2025 N N . GLY A 1 269 ? -22.354 20.770 9.122 1.00 27.27 269 GLY A N 1
ATOM 2026 C CA . GLY A 1 269 ? -23.483 21.291 8.331 1.00 27.27 269 GLY A CA 1
ATOM 2027 C C . GLY A 1 269 ? -23.281 21.388 6.810 1.00 27.27 269 GLY A C 1
ATOM 2028 O O . GLY A 1 269 ? -24.093 22.018 6.137 1.00 27.27 269 GLY A O 1
ATOM 2029 N N . VAL A 1 270 ? -22.257 20.751 6.238 1.00 29.69 270 VAL A N 1
ATOM 2030 C CA . VAL A 1 270 ? -22.060 20.718 4.781 1.00 29.69 270 VAL A CA 1
ATOM 2031 C C . VAL A 1 270 ? -22.794 19.512 4.194 1.00 29.69 270 VAL A C 1
ATOM 2033 O O . VAL A 1 270 ? -22.559 18.368 4.588 1.00 29.69 270 VAL A O 1
ATOM 2036 N N . ARG A 1 271 ? -23.721 19.766 3.261 1.00 25.02 271 ARG A N 1
ATOM 2037 C CA . ARG A 1 271 ? -24.391 18.709 2.490 1.00 25.02 271 ARG A CA 1
ATOM 2038 C C . ARG A 1 271 ? -23.366 18.012 1.582 1.00 25.02 271 ARG A C 1
ATOM 2040 O O . ARG A 1 271 ? -22.614 18.716 0.911 1.00 25.02 271 ARG A O 1
ATOM 2047 N N . PRO A 1 272 ? -23.350 16.669 1.503 1.00 29.12 272 PRO A N 1
ATOM 2048 C CA . PRO A 1 272 ? -22.546 15.985 0.501 1.00 29.12 272 PRO A CA 1
ATOM 2049 C C . PRO A 1 272 ? -23.064 16.338 -0.899 1.00 29.12 272 PRO A C 1
ATOM 2051 O O . PRO A 1 272 ? -24.274 16.329 -1.141 1.00 29.12 272 PRO A O 1
ATOM 2054 N N . ALA A 1 273 ? -22.141 16.661 -1.805 1.00 28.02 273 ALA A N 1
ATOM 2055 C CA . ALA A 1 273 ? -22.433 16.731 -3.230 1.00 28.02 273 ALA A CA 1
ATOM 2056 C C . ALA A 1 273 ? -22.814 15.325 -3.741 1.00 28.02 273 ALA A C 1
ATOM 2058 O O . ALA A 1 273 ? -22.296 14.333 -3.216 1.00 28.02 273 ALA A O 1
ATOM 2059 N N . PRO A 1 274 ? -23.725 15.216 -4.723 1.00 28.53 274 PRO A N 1
ATOM 2060 C CA . PRO A 1 274 ? -24.054 13.934 -5.330 1.00 28.53 274 PRO A CA 1
ATOM 2061 C C . PRO A 1 274 ? -22.821 13.357 -6.040 1.00 28.53 274 PRO A C 1
ATOM 2063 O O . PRO A 1 274 ? -22.053 14.098 -6.656 1.00 28.53 274 PRO A O 1
ATOM 2066 N N . TRP A 1 275 ? -22.643 12.044 -5.876 1.00 33.91 275 TRP A N 1
ATOM 2067 C CA . TRP A 1 275 ? -21.615 11.223 -6.519 1.00 33.91 275 TRP A CA 1
ATOM 2068 C C . TRP A 1 275 ? -21.809 11.154 -8.031 1.00 33.91 275 TRP A C 1
ATOM 2070 O O . TRP A 1 275 ? -22.984 11.066 -8.457 1.00 33.91 275 TRP A O 1
#

Sequence (275 aa):
MGSAPRPQDDASKKVPVVHSLPCTAVRLVSPAEATAVRDAVATVMTKGDEEYRDLARQGEVARLLPAAWPGWSVLVADVQRRLADAPHAVVVRGLSLEQPAHTLVALSCCFGEVVEPYRQTWSHLVRRIVPQTDRSGAAGVLNERLHTDGTDWPEPNDLTCLLCVSADSNGGGRSHLLPIEAIADLVATRPAVVQAAVAAELPWAVAEELGGGVVHAPVLSDDAVRWLRFTIEEALPRAPAERSRTPAGRPRRFTLLRVSAGDSARRLGVRPAPW

Radius of gyration: 21.21 Å; chains: 1; bounding box: 54×36×79 Å